Protein AF-0000000083880683 (afdb_homodimer)

pLDDT: mean 86.68, std 14.08, range [38.25, 98.25]

Solvent-accessible surface area (backbone atoms only — not comparable to full-atom values): 14994 Å² total; per-residue (Å²): 133,83,79,75,71,73,74,71,70,78,78,56,65,41,81,45,77,52,76,70,70,92,61,80,81,51,94,44,48,42,80,46,57,82,86,58,55,65,69,59,53,42,49,52,56,48,48,49,48,68,70,69,80,26,66,49,36,34,39,29,10,49,55,81,14,31,47,55,34,52,50,43,53,52,48,54,25,60,74,46,72,58,55,37,43,79,48,73,46,63,49,80,42,77,35,51,30,38,33,34,38,64,48,79,85,40,89,49,67,72,43,78,46,75,44,83,36,51,31,35,40,34,38,40,30,57,66,80,75,129,131,82,79,74,73,73,77,72,72,76,76,54,64,41,80,45,79,51,77,69,70,91,62,80,82,50,93,46,49,42,82,46,56,81,87,57,56,66,67,59,54,43,50,53,55,48,47,49,48,68,70,69,80,27,67,48,36,35,39,28,10,50,54,83,14,30,48,53,33,51,50,42,52,51,47,55,24,59,74,46,72,58,55,38,44,79,47,74,46,64,49,80,41,76,36,50,31,39,31,33,38,66,49,78,86,40,90,50,68,72,42,78,47,75,44,81,37,50,31,36,42,33,39,40,29,57,66,80,77,131

Nearest PDB structures (foldseek):
  6lt7-assembly1_D  TM=8.617E-01  e=1.532E-18  Homo sapiens
  6cwx-assembly1_A  TM=8.691E-01  e=8.365E-15  Homo sapiens
  6ahu-assembly1_G  TM=7.532E-01  e=1.353E-15  Homo sapiens
  6agb-assembly1_G  TM=8.004E-01  e=3.344E-08  Saccharomyces cerevisiae S288C
  3iab-assembly1_B  TM=7.297E-01  e=4.980E-07  Saccharomyces cerevisiae

Radius of gyration: 24.58 Å; Cα contacts (8 Å, |Δi|>4): 447; chains: 2; bounding box: 47×89×64 Å

Secondary structure (DSSP, 8-state):
------------EEEEEPPPS-----TTEEEE-SSS-HHHHHHHHHHHHHTSS-SEEEEEEETTHHHHHHHHHHHHHHHTTT-SEEEEEEEEEEEEEEEEESSTTSSPPPEEEEEEEEEEEEEEE-----/------------EEEEEPPPS-----TTEEEE-SSS-HHHHHHHHHHHHHTSS-SEEEEEEETTHHHHHHHHHHHHHHHTTT-SEEEEEEEEEEEEEEEEESSTTS-PPPEEEEEEEEEEEEEEE-----

Organism: Monopterus albus (NCBI:txid43700)

Foldseek 3Di:
DPPPPVPPDPFDWDKAWDDFPCDPDDPQEAEFDDVDDLVVSLVVNVCCCPVPPDQKHKYKYKAVCQVSSVVSLVVVCVVVVNQKDKDKDKDKGKTKMKIGGPDPPDPDDIDMDIDIIMMMIMMIGGPDDD/DPPPPVPPDPFDWDKAWDDFPCDPDDPQEAEFDDVDDLVVSLVVNVCCCPVPPDQKHKYKYKAVCQVSSVVSLVVVCVVVVNQKDKDKDKDKGKTKMKIGGPDPVDPDDIDMDIDIIMMMIMMIGGPDDD

InterPro domains:
  IPR014612 Ribonucleases P/MRP protein subunit Rpp20/Pop7 [PF12328] (25-123)
  IPR014612 Ribonucleases P/MRP protein subunit Rpp20/Pop7 [PIRSF036572] (6-126)
  IPR014612 Ribonucleases P/MRP protein subunit Rpp20/Pop7 [PTHR15314] (4-130)
  IPR036882 Alba-like domain superfamily [G3DSA:3.30.110.20] (11-126)
  IPR036882 Alba-like domain superfamily [SSF82704] (26-127)

Structure (mmCIF, N/CA/C/O backbone):
data_AF-0000000083880683-model_v1
#
loop_
_entity.id
_entity.type
_entity.pdbx_description
1 polymer 'Ribonuclease P protein subunit p20'
#
loop_
_atom_site.group_PDB
_atom_site.id
_atom_site.type_symbol
_atom_site.label_atom_id
_atom_site.label_alt_id
_atom_site.label_comp_id
_atom_site.label_asym_id
_atom_site.label_entity_id
_atom_site.label_seq_id
_atom_site.pdbx_PDB_ins_code
_atom_site.Cartn_x
_atom_site.Cartn_y
_atom_site.Cartn_z
_atom_site.occupancy
_atom_site.B_iso_or_equiv
_atom_site.auth_seq_id
_atom_site.auth_comp_id
_atom_site.auth_asym_id
_atom_site.auth_atom_id
_atom_site.pdbx_PDB_model_num
ATOM 1 N N . MET A 1 1 ? -6.617 45.781 39.281 1 39.53 1 MET A N 1
ATOM 2 C CA . MET A 1 1 ? -7.418 45.469 38.094 1 39.53 1 MET A CA 1
ATOM 3 C C . MET A 1 1 ? -7.078 44.062 37.594 1 39.53 1 MET A C 1
ATOM 5 O O . MET A 1 1 ? -5.926 43.781 37.25 1 39.53 1 MET A O 1
ATOM 9 N N . VAL A 1 2 ? -7.73 43 38.094 1 43.53 2 VAL A N 1
ATOM 10 C CA . VAL A 1 2 ? -7.543 41.594 37.719 1 43.53 2 VAL A CA 1
ATOM 11 C C . VAL A 1 2 ? -7.836 41.375 36.25 1 43.53 2 VAL A C 1
ATOM 13 O O . VAL A 1 2 ? -8.883 41.781 35.75 1 43.53 2 VAL A O 1
ATOM 16 N N . GLU A 1 3 ? -6.887 41.5 35.344 1 39.94 3 GLU A N 1
ATOM 17 C CA . GLU A 1 3 ? -7.043 41.094 33.969 1 39.94 3 GLU A CA 1
ATOM 18 C C . GLU A 1 3 ? -7.715 39.719 33.875 1 39.94 3 GLU A C 1
ATOM 20 O O . GLU A 1 3 ? -7.164 38.719 34.344 1 39.94 3 GLU A O 1
ATOM 25 N N . ASN A 1 4 ? -9.039 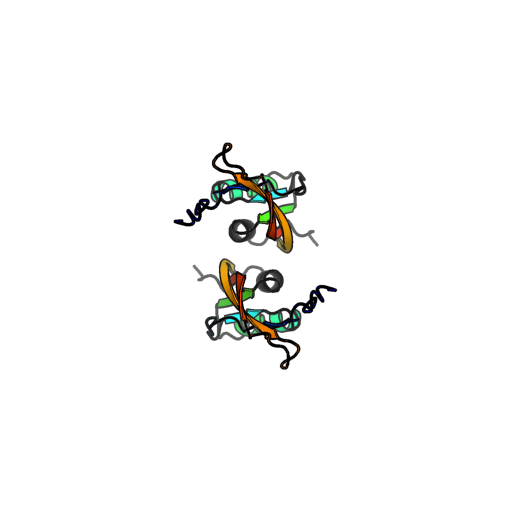39.625 34.062 1 42.47 4 ASN A N 1
ATOM 26 C CA . ASN A 1 4 ? -9.789 38.406 33.719 1 42.47 4 ASN A CA 1
ATOM 27 C C . ASN A 1 4 ? -9.375 37.875 32.344 1 42.47 4 ASN A C 1
ATOM 29 O O . ASN A 1 4 ? -9.797 38.375 31.312 1 42.47 4 ASN A O 1
ATOM 33 N N . THR A 1 5 ? -8.164 37.531 32.125 1 49.03 5 THR A N 1
ATOM 34 C CA . THR A 1 5 ? -7.859 36.719 30.938 1 49.03 5 THR A CA 1
ATOM 35 C C . THR A 1 5 ? -8.906 35.656 30.719 1 49.03 5 THR A C 1
ATOM 37 O O . THR A 1 5 ? -9.039 34.719 31.531 1 49.03 5 THR A O 1
ATOM 40 N N . VAL A 1 6 ? -10.125 35.938 30.328 1 47.53 6 VAL A N 1
ATOM 41 C CA . VAL A 1 6 ? -11.109 34.969 29.875 1 47.53 6 VAL A CA 1
ATOM 42 C C . VAL A 1 6 ? -10.414 33.844 29.109 1 47.53 6 VAL A C 1
ATOM 44 O O . VAL A 1 6 ? -9.836 34.062 28.047 1 47.53 6 VAL A O 1
ATOM 47 N N . GLU A 1 7 ? -9.742 32.969 29.719 1 51.94 7 GLU A N 1
ATOM 48 C CA . GLU A 1 7 ? -9.266 31.734 29.109 1 51.94 7 GLU A CA 1
ATOM 49 C C . GLU A 1 7 ? -10.336 31.094 28.234 1 51.94 7 GLU A C 1
ATOM 51 O O . GLU A 1 7 ? -11.375 30.656 28.734 1 51.94 7 GLU A O 1
ATOM 56 N N . MET A 1 8 ? -10.695 31.719 27.109 1 54.59 8 MET A N 1
ATOM 57 C CA . MET A 1 8 ? -11.672 31.109 26.203 1 54.59 8 MET A CA 1
ATOM 58 C C . MET A 1 8 ? -11.344 29.641 25.953 1 54.59 8 MET A C 1
ATOM 60 O O . MET A 1 8 ? -10.211 29.312 25.578 1 54.59 8 MET A O 1
ATOM 64 N N . ASP A 1 9 ? -11.953 28.75 26.5 1 63.47 9 ASP A N 1
ATOM 65 C CA . ASP A 1 9 ? -11.859 27.312 26.25 1 63.47 9 ASP A CA 1
ATOM 66 C C . ASP A 1 9 ? -11.805 27.016 24.766 1 63.47 9 ASP A C 1
ATOM 68 O O . ASP A 1 9 ? -12.609 27.531 23.984 1 63.47 9 ASP A O 1
ATOM 72 N N . PRO A 1 10 ? -10.664 26.531 24.297 1 70.5 10 PRO A N 1
ATOM 73 C CA . PRO A 1 10 ? -10.625 26.234 22.859 1 70.5 10 PRO A CA 1
ATOM 74 C C . PRO A 1 10 ? -11.883 25.5 22.375 1 70.5 10 PRO A C 1
ATOM 76 O O . PRO A 1 10 ? -12.523 24.781 23.141 1 70.5 10 PRO A O 1
ATOM 79 N N . VAL A 1 11 ? -12.531 26.016 21.344 1 77.19 11 VAL A N 1
ATOM 80 C CA . VAL A 1 11 ? -13.695 25.391 20.719 1 77.19 11 VAL A CA 1
ATOM 81 C C . VAL A 1 11 ? -13.383 23.938 20.359 1 77.19 11 VAL A C 1
ATOM 83 O O . VAL A 1 11 ? -12.367 23.656 19.719 1 77.19 11 VAL A O 1
ATOM 86 N N . GLU A 1 12 ? -14.102 23.062 20.984 1 85.25 12 GLU A N 1
ATOM 87 C CA . GLU A 1 12 ? -13.969 21.641 20.641 1 85.25 12 GLU A CA 1
ATOM 88 C C . GLU A 1 12 ? -14.695 21.328 19.344 1 85.25 12 GLU A C 1
ATOM 90 O O . GLU A 1 12 ? -15.773 21.859 19.078 1 85.25 12 GLU A O 1
ATOM 95 N N . TYR A 1 13 ? -14.07 20.719 18.453 1 88.06 13 TYR A N 1
ATOM 96 C CA . TYR A 1 13 ? -14.641 20.359 17.156 1 88.06 13 TYR A CA 1
ATOM 97 C C . TYR A 1 13 ? -14.852 18.859 17.062 1 88.06 13 TYR A C 1
ATOM 99 O O . TYR A 1 13 ? -14.102 18.078 17.656 1 88.06 13 TYR A O 1
ATOM 107 N N . THR A 1 14 ? -16.016 18.516 16.375 1 89.56 14 THR A N 1
ATOM 108 C CA . THR A 1 14 ? -16.219 17.125 15.953 1 89.56 14 THR A CA 1
ATOM 109 C C . THR A 1 14 ? -15.852 16.953 14.484 1 89.56 14 THR A C 1
ATOM 111 O O . THR A 1 14 ? -16.203 17.766 13.641 1 89.56 14 THR A O 1
ATOM 114 N N . LEU A 1 15 ? -15.125 15.883 14.227 1 90 15 LEU A N 1
ATOM 115 C CA . LEU A 1 15 ? -14.664 15.586 12.875 1 90 15 LEU A CA 1
ATOM 116 C C . LEU A 1 15 ? -15.641 14.648 12.172 1 90 15 LEU A C 1
ATOM 118 O O . LEU A 1 15 ? -16.047 13.625 12.734 1 90 15 LEU A O 1
ATOM 122 N N . ARG A 1 16 ? -16.219 15.133 11.039 1 89.25 16 ARG A N 1
ATOM 123 C CA . ARG A 1 16 ? -17.031 14.297 10.164 1 89.25 16 ARG A CA 1
ATOM 124 C C . ARG A 1 16 ? -16.328 14.023 8.844 1 89.25 16 ARG A C 1
ATOM 126 O O . ARG A 1 16 ? -16.109 14.945 8.047 1 89.25 16 ARG A O 1
ATOM 133 N N . LYS A 1 17 ? -16.062 12.734 8.578 1 87.12 17 LYS A N 1
ATOM 134 C CA . LYS A 1 17 ? -15.328 12.367 7.371 1 87.12 17 LYS A CA 1
ATOM 135 C C . LYS A 1 17 ? -16.25 12.266 6.168 1 87.12 17 LYS A C 1
ATOM 137 O O . LYS A 1 17 ? -17.281 11.586 6.23 1 87.12 17 LYS A O 1
ATOM 142 N N . ARG A 1 18 ? -15.82 12.891 5.066 1 85.81 18 ARG A N 1
ATOM 143 C CA . ARG A 1 18 ? -16.594 12.773 3.836 1 85.81 18 ARG A CA 1
ATOM 144 C C . ARG A 1 18 ? -16.188 11.539 3.045 1 85.81 18 ARG A C 1
ATOM 146 O O . ARG A 1 18 ? -15.062 11.047 3.184 1 85.81 18 ARG A O 1
ATOM 153 N N . LEU A 1 19 ? -17.156 11.047 2.316 1 79.88 19 LEU A N 1
ATOM 154 C CA . LEU A 1 19 ? -16.859 9.938 1.421 1 79.88 19 LEU A CA 1
ATOM 155 C C . LEU A 1 19 ? -15.883 10.375 0.33 1 79.88 19 LEU A C 1
ATOM 157 O O . LEU A 1 19 ? -15.938 11.516 -0.139 1 79.88 19 LEU A O 1
ATOM 161 N N . PRO A 1 20 ? -14.969 9.453 0.099 1 79.5 20 PRO A N 1
ATOM 162 C CA . PRO A 1 20 ? -14.078 9.797 -1.015 1 79.5 20 PRO A CA 1
ATOM 163 C C . PRO A 1 20 ? -14.836 10.047 -2.316 1 79.5 20 PRO A C 1
ATOM 165 O O . PRO A 1 20 ? -15.93 9.508 -2.514 1 79.5 20 PRO A O 1
ATOM 168 N N . TRP A 1 21 ? -14.297 11.125 -3.104 1 68.69 21 TRP A N 1
AT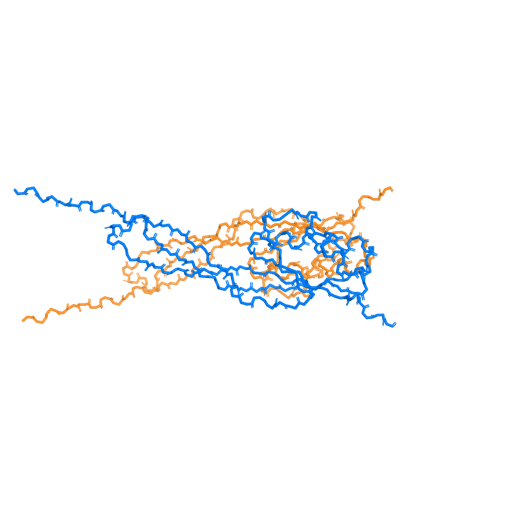OM 169 C CA . TRP A 1 21 ? -14.93 11.43 -4.379 1 68.69 21 TRP A CA 1
ATOM 170 C C . TRP A 1 21 ? -15.148 10.164 -5.199 1 68.69 21 TRP A C 1
ATOM 172 O O . TRP A 1 21 ? -14.547 9.125 -4.918 1 68.69 21 TRP A O 1
ATOM 182 N N . LYS A 1 22 ? -15.758 10.305 -6.598 1 61.81 22 LYS A N 1
ATOM 183 C CA . LYS A 1 22 ? -16.312 9.289 -7.48 1 61.81 22 LYS A CA 1
ATOM 184 C C . LYS A 1 22 ? -15.258 8.266 -7.879 1 61.81 22 LYS A C 1
ATOM 186 O O . LYS A 1 22 ? -14.359 8.57 -8.656 1 61.81 22 LYS A O 1
ATOM 191 N N . LEU A 1 23 ? -15.078 7.305 -6.914 1 66.12 23 LEU A N 1
ATOM 192 C CA . LEU A 1 23 ? -14.297 6.164 -7.379 1 66.12 23 LEU A CA 1
ATOM 193 C C . LEU A 1 23 ? -14.992 5.465 -8.539 1 66.12 23 LEU A C 1
ATOM 195 O O . LEU A 1 23 ? -16.219 5.457 -8.617 1 66.12 23 LEU A O 1
ATOM 199 N N . PRO A 1 24 ? -14.359 5.387 -9.664 1 63.62 24 PRO A N 1
ATOM 200 C CA . PRO A 1 24 ? -15.039 4.684 -10.758 1 63.62 24 PRO A CA 1
ATOM 201 C C . PRO A 1 24 ? -15.953 3.568 -10.258 1 63.62 24 PRO A C 1
ATOM 203 O O . PRO A 1 24 ? -15.633 2.893 -9.281 1 63.62 24 PRO A O 1
ATOM 206 N N . LYS A 1 25 ? -17.266 3.746 -10.641 1 76.75 25 LYS A N 1
ATOM 207 C CA . LYS A 1 25 ? -18.109 2.619 -10.25 1 76.75 25 LYS A CA 1
ATOM 208 C C . LYS A 1 25 ? -18.453 1.748 -11.453 1 76.75 25 LYS A C 1
ATOM 210 O O . LYS A 1 25 ? -19.516 1.916 -12.062 1 76.75 25 LYS A O 1
ATOM 215 N N . ARG A 1 26 ? -17.469 1.111 -11.953 1 84.69 26 ARG A N 1
ATOM 216 C CA . ARG A 1 26 ? -17.766 0.06 -12.922 1 84.69 26 ARG A CA 1
ATOM 217 C C . ARG A 1 26 ? -18.25 -1.21 -12.219 1 84.69 26 ARG A C 1
ATOM 219 O O . ARG A 1 26 ? -18.031 -1.377 -11.016 1 84.69 26 ARG A O 1
ATOM 226 N N . ARG A 1 27 ? -18.875 -1.999 -13.008 1 86.88 27 ARG A N 1
ATOM 227 C CA . ARG A 1 27 ? -19.438 -3.234 -12.477 1 86.88 27 ARG A CA 1
ATOM 228 C C . ARG A 1 27 ? -18.344 -4.148 -11.938 1 86.88 27 ARG A C 1
ATOM 230 O O . ARG A 1 27 ? -18.578 -4.961 -11.047 1 86.88 27 ARG A O 1
ATOM 237 N N . ASN A 1 28 ? -17.141 -4.004 -12.398 1 93.12 28 ASN A N 1
ATOM 238 C CA . ASN A 1 28 ? -16.062 -4.906 -12.008 1 93.12 28 ASN A CA 1
ATOM 239 C C . ASN A 1 28 ? -15.125 -4.254 -10.992 1 93.12 28 ASN A C 1
ATOM 241 O O . ASN A 1 28 ? -14.039 -4.77 -10.727 1 93.12 28 ASN A O 1
ATOM 245 N N . ASP A 1 29 ? -15.562 -3.121 -10.477 1 95.12 29 ASP A N 1
ATOM 246 C CA . ASP A 1 29 ? -14.805 -2.473 -9.414 1 95.12 29 ASP A CA 1
ATOM 247 C C . ASP A 1 29 ? -15.297 -2.906 -8.039 1 95.12 29 ASP A C 1
ATOM 249 O O . ASP A 1 29 ? -16.5 -2.904 -7.781 1 95.12 29 ASP A O 1
ATOM 253 N N . VAL A 1 30 ? -14.359 -3.244 -7.203 1 95.06 30 VAL A N 1
ATOM 254 C CA . VAL A 1 30 ? -14.688 -3.615 -5.832 1 95.06 30 VAL A CA 1
ATOM 255 C C . VAL A 1 30 ? -13.945 -2.705 -4.859 1 95.06 30 VAL A C 1
ATOM 257 O O . VAL A 1 30 ? -12.711 -2.686 -4.836 1 95.06 30 VAL A O 1
ATOM 260 N N . TYR A 1 31 ? -14.672 -1.971 -4.066 1 94.62 31 TYR A N 1
ATOM 261 C CA . TYR A 1 31 ? -14.062 -1.105 -3.062 1 94.62 31 TYR A CA 1
ATOM 262 C C . TYR A 1 31 ? -14.102 -1.759 -1.686 1 94.62 31 TYR A C 1
ATOM 264 O O . TYR A 1 31 ? -15.18 -2.021 -1.146 1 94.62 31 TYR A O 1
ATOM 272 N N . VAL A 1 32 ? -12.906 -1.92 -1.171 1 95.19 32 VAL A N 1
ATOM 273 C CA . VAL A 1 32 ? -12.727 -2.643 0.084 1 95.19 32 VAL A CA 1
ATOM 274 C C . VAL A 1 32 ? -12.703 -1.658 1.251 1 95.19 32 VAL A C 1
ATOM 276 O O . VAL A 1 32 ? -12.148 -0.564 1.1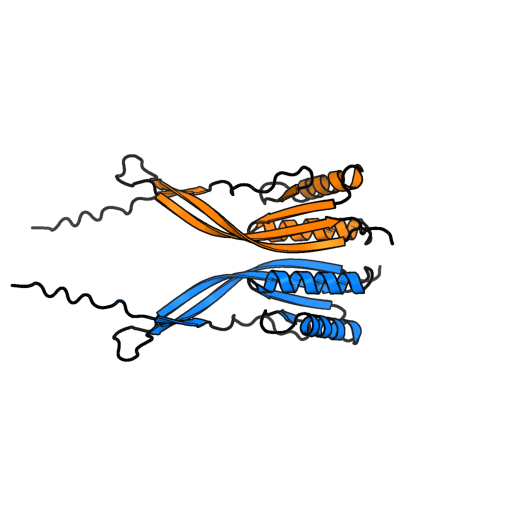37 1 95.19 32 VAL A O 1
ATOM 279 N N . ASN A 1 33 ? -13.352 -1.995 2.348 1 92.69 33 ASN A N 1
ATOM 280 C CA . ASN A 1 33 ? -13.32 -1.232 3.59 1 92.69 33 ASN A CA 1
ATOM 281 C C . ASN A 1 33 ? -13.102 -2.139 4.797 1 92.69 33 ASN A C 1
ATOM 283 O O . ASN A 1 33 ? -13.086 -3.363 4.664 1 92.69 33 ASN A O 1
ATOM 287 N N . MET A 1 34 ? -12.922 -1.54 5.941 1 94.06 34 MET A N 1
ATOM 288 C CA . MET A 1 34 ? -12.578 -2.322 7.125 1 94.06 34 MET A CA 1
ATOM 289 C C . MET A 1 34 ? -13.82 -2.656 7.938 1 94.06 34 MET A C 1
ATOM 291 O O . MET A 1 34 ? -13.742 -3.359 8.945 1 94.06 34 MET A O 1
ATOM 295 N N . LYS A 1 35 ? -14.891 -2.135 7.527 1 91.75 35 LYS A N 1
ATOM 296 C CA . LYS A 1 35 ? -16.125 -2.346 8.281 1 91.75 35 LYS A CA 1
ATOM 297 C C . LYS A 1 35 ? -16.75 -3.695 7.938 1 91.75 35 LYS A C 1
ATOM 299 O O . LYS A 1 35 ? -17.375 -4.328 8.789 1 91.75 35 LYS A O 1
ATOM 304 N N . THR A 1 36 ? -16.609 -4.148 6.652 1 92.25 36 THR A N 1
ATOM 305 C CA . THR A 1 36 ? -17.172 -5.406 6.18 1 92.25 36 THR A CA 1
ATOM 306 C C . THR A 1 36 ? -16.203 -6.562 6.438 1 92.25 36 THR A C 1
ATOM 308 O O . THR A 1 36 ? -14.992 -6.387 6.395 1 92.25 36 THR A O 1
ATOM 311 N N . ASP A 1 37 ? -16.688 -7.723 6.645 1 95.69 37 ASP A N 1
ATOM 312 C CA . ASP A 1 37 ? -15.891 -8.922 6.902 1 95.69 37 ASP A CA 1
ATOM 313 C C . ASP A 1 37 ? -15.023 -9.281 5.699 1 95.69 37 ASP A C 1
ATOM 315 O O . ASP A 1 37 ? -15.477 -9.203 4.555 1 95.69 37 ASP A O 1
ATOM 319 N N . PHE A 1 38 ? -13.898 -9.734 6.02 1 96.88 38 PHE A N 1
ATOM 320 C CA . PHE A 1 38 ? -12.93 -10.094 4.988 1 96.88 38 PHE A CA 1
ATOM 321 C C . PHE A 1 38 ? -13.477 -11.211 4.102 1 96.88 38 PHE A C 1
ATOM 323 O O . PHE A 1 38 ? -13.406 -11.125 2.875 1 96.88 38 PHE A O 1
ATOM 330 N N . ARG A 1 39 ? -13.992 -12.219 4.742 1 97.12 39 ARG A N 1
ATOM 331 C CA . ARG A 1 39 ? -14.477 -13.383 4.008 1 97.12 39 ARG A CA 1
ATOM 332 C C . ARG A 1 39 ? -15.633 -13 3.08 1 97.12 39 ARG A C 1
ATOM 334 O O . ARG A 1 39 ? -15.742 -13.531 1.972 1 97.12 39 ARG A O 1
ATOM 341 N N . ALA A 1 40 ? -16.453 -12.133 3.582 1 97.38 40 ALA A N 1
ATOM 342 C CA . ALA A 1 40 ? -17.578 -11.68 2.766 1 97.38 40 ALA A CA 1
ATOM 343 C C . ALA A 1 40 ? -17.094 -10.914 1.542 1 97.38 40 ALA A C 1
ATOM 345 O O . ALA A 1 40 ? -17.609 -11.102 0.437 1 97.38 40 ALA A O 1
ATOM 346 N N . GLN A 1 41 ? -16.188 -10.07 1.746 1 97.25 41 GLN A N 1
ATOM 347 C CA . GLN A 1 41 ? -15.633 -9.305 0.633 1 97.25 41 GLN A CA 1
ATOM 348 C C . GLN A 1 41 ? -14.906 -10.211 -0.355 1 97.25 41 GLN A C 1
ATOM 350 O O . GLN A 1 41 ? -15.008 -10.023 -1.569 1 97.25 41 GLN A O 1
ATOM 355 N N . LEU A 1 42 ? -14.148 -11.172 0.164 1 97.75 42 LEU A N 1
ATOM 356 C CA . LEU A 1 42 ? -13.469 -12.148 -0.684 1 97.75 42 LEU A CA 1
ATOM 357 C C . LEU A 1 42 ? -14.469 -12.922 -1.532 1 97.75 42 LEU A C 1
ATOM 359 O O . LEU A 1 42 ? -14.273 -13.086 -2.738 1 97.75 42 LEU A O 1
ATOM 363 N N . ALA A 1 43 ? -15.5 -13.375 -0.916 1 96.88 43 ALA A N 1
ATOM 364 C CA . ALA A 1 43 ? -16.531 -14.133 -1.609 1 96.88 43 ALA A CA 1
ATOM 365 C C . ALA A 1 43 ? -17.172 -13.312 -2.729 1 96.88 43 ALA A C 1
ATOM 367 O O . ALA A 1 43 ? -17.469 -13.836 -3.801 1 96.88 43 ALA A O 1
ATOM 368 N N . ARG A 1 44 ? -17.391 -12.102 -2.439 1 95.19 44 ARG A N 1
ATOM 369 C CA . ARG A 1 44 ? -17.953 -11.211 -3.451 1 95.19 44 ARG A CA 1
ATOM 370 C C . ARG A 1 44 ? -17.047 -11.133 -4.672 1 95.19 44 ARG A C 1
ATOM 372 O O . ARG A 1 44 ? -17.516 -11.211 -5.809 1 95.19 44 ARG A O 1
ATOM 379 N N . CYS A 1 45 ? -15.781 -10.977 -4.465 1 96.81 45 CYS A N 1
ATOM 380 C CA . CYS A 1 45 ? -14.82 -10.922 -5.562 1 96.81 45 CYS A CA 1
ATOM 381 C C . CYS A 1 45 ? -14.805 -12.234 -6.336 1 96.81 45 CYS A C 1
ATOM 383 O O . CYS A 1 45 ? -14.75 -12.227 -7.57 1 96.81 45 CYS A O 1
ATOM 385 N N . GLN A 1 46 ? -14.898 -13.312 -5.641 1 96.19 46 GLN A N 1
ATOM 386 C CA . GLN A 1 46 ? -14.914 -14.633 -6.273 1 96.19 46 GLN A CA 1
ATOM 387 C C . GLN A 1 46 ? -16.141 -14.789 -7.172 1 96.19 46 GLN A C 1
ATOM 389 O O . GLN A 1 46 ? -16.016 -15.281 -8.297 1 96.19 46 GLN A O 1
ATOM 394 N N . LYS A 1 47 ? -17.188 -14.352 -6.668 1 95.31 47 LYS A N 1
ATOM 395 C CA . LYS A 1 47 ? -18.422 -14.469 -7.422 1 95.31 47 LYS A CA 1
ATOM 396 C C . LYS A 1 47 ? -18.359 -13.672 -8.719 1 95.31 47 LYS A C 1
ATOM 398 O O . LYS A 1 47 ? -18.828 -14.125 -9.758 1 95.31 47 LYS A O 1
ATOM 403 N N . LEU A 1 48 ? -17.781 -12.57 -8.68 1 94.88 48 LEU A N 1
ATOM 404 C CA . LEU A 1 48 ? -17.672 -11.711 -9.852 1 94.88 48 LEU A CA 1
ATOM 405 C C . LEU A 1 48 ? -16.797 -12.359 -10.914 1 94.88 48 LEU A C 1
ATOM 407 O O . LEU A 1 48 ? -17.047 -12.219 -12.109 1 94.88 48 LEU A O 1
ATOM 411 N N . LEU A 1 49 ? -15.82 -13.117 -10.484 1 94.44 49 LEU A N 1
ATOM 412 C CA . LEU A 1 49 ? -14.867 -13.727 -11.406 1 94.44 49 LEU A CA 1
ATOM 413 C C . LEU A 1 49 ? -15.391 -15.07 -11.906 1 94.44 49 LEU A C 1
ATOM 415 O O . LEU A 1 49 ? -15.141 -15.438 -13.062 1 94.44 49 LEU A O 1
ATOM 419 N N . GLU A 1 50 ? -16.016 -15.781 -11.133 1 89.31 50 GLU A N 1
ATOM 420 C CA . GLU A 1 50 ? -16.453 -17.141 -11.453 1 89.31 50 GLU A CA 1
ATOM 421 C C . GLU A 1 50 ? -17.781 -17.109 -12.211 1 89.31 50 GLU A C 1
ATOM 423 O O . GLU A 1 50 ? -18.094 -18.062 -12.938 1 89.31 50 GLU A O 1
ATOM 428 N N . GLY A 1 51 ? -18.594 -16.172 -11.992 1 82.31 51 GLY A N 1
ATOM 429 C CA . GLY A 1 51 ? -19.922 -16.125 -12.594 1 82.31 51 GLY A CA 1
ATOM 430 C C . GLY A 1 51 ? -19.875 -15.93 -14.102 1 82.31 51 GLY A C 1
ATOM 431 O O . GLY A 1 51 ? -20.922 -15.961 -14.758 1 82.31 51 GLY A O 1
ATOM 432 N N . GLY A 1 52 ? -18.719 -15.859 -14.625 1 75.5 52 GLY A N 1
ATOM 433 C CA . GLY A 1 52 ? -18.578 -15.805 -16.078 1 75.5 52 GLY A CA 1
ATOM 434 C C . GLY A 1 52 ? -18.75 -14.414 -16.641 1 75.5 52 GLY A C 1
ATOM 435 O O . GLY A 1 52 ? -18.5 -14.18 -17.828 1 75.5 52 GLY A O 1
ATOM 436 N N . GLY A 1 53 ? -19.141 -13.547 -15.883 1 79.62 53 GLY A N 1
ATOM 437 C CA . GLY A 1 53 ? -19.438 -12.219 -16.406 1 79.62 53 GLY A CA 1
ATOM 438 C C . GLY A 1 53 ? -18.203 -11.328 -16.484 1 79.62 53 GLY A C 1
ATOM 439 O O . GLY A 1 53 ? -18.188 -10.375 -17.266 1 79.62 53 GLY A O 1
ATOM 440 N N . HIS A 1 54 ? -17.172 -11.617 -15.773 1 90.56 54 HIS A N 1
ATOM 441 C CA . HIS A 1 54 ? -15.992 -10.75 -15.75 1 90.56 54 HIS A CA 1
ATOM 442 C C . HIS A 1 54 ? -14.703 -11.562 -15.797 1 90.56 54 HIS A C 1
ATOM 444 O O . HIS A 1 54 ? -14.516 -12.484 -14.992 1 90.56 54 HIS A O 1
ATOM 450 N N . ARG A 1 55 ? -13.906 -11.258 -16.688 1 93.19 55 ARG A N 1
ATOM 451 C CA . ARG A 1 55 ? -12.586 -11.875 -16.75 1 93.19 55 ARG A CA 1
ATOM 452 C C . ARG A 1 55 ? -11.578 -11.102 -15.914 1 93.19 55 ARG A C 1
ATOM 454 O O . ARG A 1 55 ? -10.43 -11.523 -15.773 1 93.19 55 ARG A O 1
ATOM 461 N N . GLU A 1 56 ? -12.047 -9.938 -15.469 1 95.94 56 GLU A N 1
ATOM 462 C CA . GLU A 1 56 ? -11.18 -9.086 -14.664 1 95.94 56 GLU A CA 1
ATOM 463 C C . GLU A 1 56 ? -11.984 -8.273 -13.656 1 95.94 56 GLU A C 1
ATOM 465 O O . GLU A 1 56 ? -13.117 -7.871 -13.938 1 95.94 56 GLU A O 1
ATOM 470 N N . ILE A 1 57 ? -11.398 -8.133 -12.531 1 96.81 57 ILE A N 1
ATOM 471 C CA . ILE A 1 57 ? -11.945 -7.188 -11.562 1 96.81 57 ILE A CA 1
ATOM 472 C C . ILE A 1 57 ? -10.828 -6.277 -11.047 1 96.81 57 ILE A C 1
ATOM 474 O O . ILE A 1 57 ? -9.648 -6.586 -11.203 1 96.81 57 ILE A O 1
ATOM 478 N N . CYS A 1 58 ? -11.234 -5.16 -10.523 1 97.31 58 CYS A N 1
ATOM 479 C CA . CYS A 1 58 ? -10.297 -4.246 -9.883 1 97.31 58 CYS A CA 1
ATOM 480 C C . CYS A 1 58 ? -10.656 -4.039 -8.414 1 97.31 58 CYS A C 1
ATOM 482 O O . CYS A 1 58 ? -11.75 -3.561 -8.102 1 97.31 58 CYS A O 1
ATOM 484 N N . VAL A 1 59 ? -9.75 -4.383 -7.574 1 97.06 59 VAL A N 1
ATOM 485 C CA . VAL A 1 59 ? -9.945 -4.254 -6.133 1 97.06 59 VAL A CA 1
ATOM 486 C C . VAL A 1 59 ? -9.273 -2.975 -5.633 1 97.06 59 VAL A C 1
ATOM 488 O O . VAL A 1 59 ? -8.07 -2.789 -5.809 1 97.06 59 VAL A O 1
ATOM 491 N N . HIS A 1 60 ? -10.047 -2.139 -5.016 1 96.62 60 HIS A N 1
ATOM 492 C CA . HIS A 1 60 ? -9.555 -0.857 -4.523 1 96.62 60 HIS A CA 1
ATOM 493 C C . HIS A 1 60 ? -9.547 -0.819 -2.998 1 96.62 60 HIS A C 1
ATOM 495 O O . HIS A 1 60 ? -10.508 -1.242 -2.357 1 96.62 60 HIS A O 1
ATOM 501 N N . GLY A 1 61 ? -8.445 -0.311 -2.436 1 95.94 61 GLY A N 1
ATOM 502 C CA . GLY A 1 61 ? -8.336 -0.082 -1.005 1 95.94 61 GLY A CA 1
ATOM 503 C C . GLY A 1 61 ? -7.727 1.267 -0.663 1 95.94 61 GLY A C 1
ATOM 504 O O . GLY A 1 61 ? -6.75 1.689 -1.283 1 95.94 61 GLY A O 1
ATOM 505 N N . LEU A 1 62 ? -8.266 1.895 0.385 1 93.69 62 LEU A N 1
ATOM 506 C CA . LEU A 1 62 ? -7.746 3.172 0.861 1 93.69 62 LEU A CA 1
ATOM 507 C C . LEU A 1 62 ? -7.195 3.041 2.277 1 93.69 62 LEU A C 1
ATOM 509 O O . LEU A 1 62 ? -7.809 2.398 3.131 1 93.69 62 LEU A O 1
ATOM 513 N N . GLY A 1 63 ? -6.023 3.676 2.467 1 91.69 63 GLY A N 1
ATOM 514 C CA . GLY A 1 63 ? -5.453 3.682 3.805 1 91.69 63 GLY A CA 1
ATOM 515 C C . GLY A 1 63 ? -5.352 2.295 4.414 1 91.69 63 GLY A C 1
ATOM 516 O O . GLY A 1 63 ? -4.738 1.398 3.83 1 91.69 63 GLY A O 1
ATOM 517 N N . LEU A 1 64 ? -6.086 2.154 5.52 1 92.81 64 LEU A N 1
ATOM 518 C CA . LEU A 1 64 ? -6.055 0.903 6.266 1 92.81 64 LEU A CA 1
ATOM 519 C C . LEU A 1 64 ? -6.57 -0.253 5.418 1 92.81 64 LEU A C 1
ATOM 521 O O . LEU A 1 64 ? -6.211 -1.409 5.648 1 92.81 64 LEU A O 1
ATOM 525 N N . ALA A 1 65 ? -7.348 0.025 4.508 1 96.12 65 ALA A N 1
ATOM 526 C CA . ALA A 1 65 ? -7.961 -1.023 3.695 1 96.12 65 ALA A CA 1
ATOM 527 C C . ALA A 1 65 ? -6.988 -1.536 2.637 1 96.12 65 ALA A C 1
ATOM 529 O O . ALA A 1 65 ? -7.262 -2.529 1.961 1 96.12 65 ALA A O 1
ATOM 530 N N . ILE A 1 66 ? -5.883 -0.861 2.463 1 96.62 66 ILE A N 1
ATOM 531 C CA . ILE A 1 66 ? -4.867 -1.298 1.514 1 96.62 66 ILE A CA 1
ATOM 532 C C . ILE A 1 66 ? -4.434 -2.727 1.842 1 96.62 66 ILE A C 1
ATOM 534 O O . ILE A 1 66 ? -4.363 -3.58 0.955 1 96.62 66 ILE A O 1
ATOM 538 N N . ASN A 1 67 ? -4.156 -2.967 3.062 1 96.94 67 ASN A N 1
ATOM 539 C CA . ASN A 1 67 ? -3.736 -4.305 3.469 1 96.94 67 ASN A CA 1
ATOM 540 C C . ASN A 1 67 ? -4.797 -5.348 3.139 1 96.94 67 ASN A C 1
ATOM 542 O O . ASN A 1 67 ? -4.48 -6.43 2.639 1 96.94 67 ASN A O 1
ATOM 546 N N . ARG A 1 68 ? -5.98 -4.965 3.432 1 97.06 68 ARG A N 1
ATOM 547 C CA . ARG A 1 68 ? -7.082 -5.883 3.146 1 97.06 68 ARG A CA 1
ATOM 548 C C . ARG A 1 68 ? -7.211 -6.129 1.646 1 97.06 68 ARG A C 1
ATOM 550 O O . ARG A 1 68 ? -7.414 -7.266 1.215 1 97.06 68 ARG A O 1
ATOM 557 N N . ALA A 1 69 ? -7.129 -5.125 0.854 1 97.88 69 ALA A N 1
ATOM 558 C CA . ALA A 1 69 ? -7.199 -5.242 -0.6 1 97.88 69 ALA A CA 1
ATOM 559 C C . ALA A 1 69 ? -6.117 -6.18 -1.127 1 97.88 69 ALA A C 1
ATOM 561 O O . ALA A 1 69 ? -6.387 -7.039 -1.971 1 97.88 69 ALA A O 1
ATOM 562 N N . ILE A 1 70 ? -4.953 -6.035 -0.618 1 97.88 70 ILE A N 1
ATOM 563 C CA . ILE A 1 70 ? -3.822 -6.855 -1.032 1 97.88 70 ILE A CA 1
ATOM 564 C C . ILE A 1 70 ? -4.098 -8.32 -0.704 1 97.88 70 ILE A C 1
ATOM 566 O O . ILE A 1 70 ? -3.92 -9.195 -1.551 1 97.88 70 ILE A O 1
ATOM 570 N N . ASN A 1 71 ? -4.566 -8.578 0.418 1 97.31 71 ASN A N 1
ATOM 571 C CA . ASN A 1 71 ? -4.773 -9.961 0.852 1 97.31 71 ASN A CA 1
ATOM 572 C C . ASN A 1 71 ? -5.934 -10.617 0.108 1 97.31 71 ASN A C 1
ATOM 574 O O . ASN A 1 71 ? -5.902 -11.812 -0.166 1 97.31 71 ASN A O 1
ATOM 578 N N . ILE A 1 72 ? -6.93 -9.852 -0.164 1 98.25 72 ILE A N 1
ATOM 579 C CA . ILE A 1 72 ? -8.016 -10.367 -0.995 1 98.25 72 ILE A CA 1
ATOM 580 C C . ILE A 1 72 ? -7.465 -10.773 -2.359 1 98.25 72 ILE A C 1
ATOM 582 O O . ILE A 1 72 ? -7.727 -11.883 -2.834 1 98.25 72 ILE A O 1
ATOM 586 N N . ALA A 1 73 ? -6.715 -9.898 -2.969 1 98 73 ALA A N 1
ATOM 587 C CA . ALA A 1 73 ? -6.148 -10.172 -4.285 1 98 73 ALA A CA 1
ATOM 588 C C . ALA A 1 73 ? -5.238 -11.398 -4.25 1 98 73 ALA A C 1
ATOM 590 O O . ALA A 1 73 ? -5.309 -12.258 -5.133 1 98 73 ALA A O 1
ATOM 591 N N . LEU A 1 74 ? -4.426 -11.438 -3.221 1 96.44 74 LEU A N 1
ATOM 592 C CA . LEU A 1 74 ? -3.498 -12.562 -3.092 1 96.44 74 LEU A CA 1
ATOM 593 C C . LEU A 1 74 ? -4.25 -13.875 -2.9 1 96.44 74 LEU A C 1
ATOM 595 O O . LEU A 1 74 ? -3.871 -14.898 -3.467 1 96.44 74 LEU A O 1
ATOM 599 N N . GLN A 1 75 ? -5.293 -13.852 -2.139 1 96.31 75 GLN A N 1
ATOM 600 C CA . GLN A 1 75 ? -6.074 -15.062 -1.902 1 96.31 75 GLN A CA 1
ATOM 601 C C . GLN A 1 75 ? -6.809 -15.5 -3.168 1 96.31 75 GLN A C 1
ATOM 603 O O . GLN A 1 75 ? -6.91 -16.688 -3.451 1 96.31 75 GLN A O 1
ATOM 608 N N . LEU A 1 76 ? -7.344 -14.547 -3.873 1 96.5 76 LEU A N 1
ATOM 609 C CA . LEU A 1 76 ? -7.977 -14.867 -5.148 1 96.5 76 LEU A CA 1
ATOM 610 C C . LEU A 1 76 ? -6.992 -15.57 -6.082 1 96.5 76 LEU A C 1
ATOM 612 O O . LEU A 1 76 ? -7.336 -16.578 -6.707 1 96.5 76 LEU A O 1
ATOM 616 N N . GLN A 1 77 ? -5.848 -15.062 -6.18 1 94.94 77 GLN A N 1
ATOM 617 C CA . GLN A 1 77 ? -4.809 -15.641 -7.023 1 94.94 77 GLN A CA 1
ATOM 618 C C . GLN A 1 77 ? -4.445 -17.047 -6.559 1 94.94 77 GLN A C 1
ATOM 620 O O . GLN A 1 77 ? -4.352 -17.969 -7.367 1 94.94 77 GLN A O 1
ATOM 625 N N . ALA A 1 78 ? -4.215 -17.188 -5.285 1 91.5 78 ALA A N 1
ATOM 626 C CA . ALA A 1 78 ? -3.83 -18.484 -4.727 1 91.5 78 ALA A CA 1
ATOM 627 C C . ALA A 1 78 ? -4.906 -19.531 -4.984 1 91.5 78 ALA A C 1
ATOM 629 O O . ALA A 1 78 ? -4.598 -20.672 -5.336 1 91.5 78 ALA A O 1
ATOM 630 N N . SER A 1 79 ? -6.109 -19.125 -4.836 1 92.69 79 SER A N 1
ATOM 631 C CA . SER A 1 79 ? -7.227 -20.047 -4.984 1 92.69 79 SER A CA 1
ATOM 632 C C . SER A 1 79 ? -7.398 -20.484 -6.438 1 92.69 79 SER A C 1
ATOM 634 O O . SER A 1 79 ? -8.016 -21.516 -6.715 1 92.69 79 SER A O 1
ATOM 636 N N . SER A 1 80 ? -6.875 -19.734 -7.32 1 91.44 80 SER A N 1
ATOM 637 C CA . SER A 1 80 ? -7.008 -20.031 -8.742 1 91.44 80 SER A CA 1
ATOM 638 C C . SER A 1 80 ? -5.875 -20.922 -9.227 1 91.44 80 SER A C 1
ATOM 640 O O . SER A 1 80 ? -5.824 -21.297 -10.406 1 91.44 80 SER A O 1
ATOM 642 N N . GLN A 1 81 ? -4.992 -21.234 -8.297 1 86.12 81 GLN A N 1
ATOM 643 C CA . GLN A 1 81 ? -3.82 -22.047 -8.609 1 86.12 81 GLN A CA 1
ATOM 644 C C . GLN A 1 81 ? -3.018 -21.438 -9.758 1 86.12 81 GLN A C 1
ATOM 646 O O . GLN A 1 81 ? -2.607 -22.141 -10.68 1 86.12 81 GLN A O 1
ATOM 651 N N . GLY A 1 82 ? -2.955 -20.156 -9.766 1 81.88 82 GLY A N 1
ATOM 652 C CA . GLY A 1 82 ? -2.082 -19.469 -10.703 1 81.88 82 GLY A CA 1
ATOM 653 C C . GLY A 1 82 ? -2.799 -19.031 -11.969 1 81.88 82 GLY A C 1
ATOM 654 O O . GLY A 1 82 ? -2.195 -18.406 -12.844 1 81.88 82 GLY A O 1
ATOM 655 N N . ALA A 1 83 ? -4.055 -19.328 -12.133 1 89.69 83 ALA A N 1
ATOM 656 C CA . ALA A 1 83 ? -4.797 -18.938 -13.328 1 89.69 83 ALA A CA 1
ATOM 657 C C . ALA A 1 83 ? -4.969 -17.422 -13.383 1 89.69 83 ALA A C 1
ATOM 659 O O . ALA A 1 83 ? -4.93 -16.812 -14.461 1 89.69 83 ALA A O 1
ATOM 660 N N . LEU A 1 84 ? -5.105 -16.891 -12.266 1 94.19 84 LEU A N 1
ATOM 661 C CA . LEU A 1 84 ? -5.297 -15.438 -12.188 1 94.19 84 LEU A CA 1
ATOM 662 C C . LEU A 1 84 ? -3.959 -14.727 -12.039 1 94.19 84 LEU A C 1
ATOM 664 O O . LEU A 1 84 ? -3.074 -15.188 -11.32 1 94.19 84 LEU A O 1
ATOM 668 N N . GLN A 1 85 ? -3.869 -13.57 -12.625 1 94.75 85 GLN A N 1
ATOM 669 C CA . GLN A 1 85 ? -2.721 -12.688 -12.484 1 94.75 85 GLN A CA 1
ATOM 670 C C . GLN A 1 85 ? -3.115 -11.383 -11.797 1 94.75 85 GLN A C 1
ATOM 672 O O . GLN A 1 85 ? -4.293 -11.023 -11.766 1 94.75 85 GLN A O 1
ATOM 677 N N . LEU A 1 86 ? -2.045 -10.766 -11.234 1 96.88 86 LEU A N 1
ATOM 678 C CA . LEU A 1 86 ? -2.268 -9.516 -10.516 1 96.88 86 LEU A CA 1
ATOM 679 C C . LEU A 1 86 ? -1.451 -8.383 -11.125 1 96.88 86 LEU A C 1
ATOM 681 O O . LEU A 1 86 ? -0.322 -8.602 -11.57 1 96.88 86 LEU A O 1
ATOM 685 N N . ALA A 1 87 ? -2.004 -7.258 -11.242 1 96.81 87 ALA A N 1
ATOM 686 C CA . ALA A 1 87 ? -1.339 -5.992 -11.539 1 96.81 87 ALA A CA 1
ATOM 687 C C . ALA A 1 87 ? -1.76 -4.906 -10.547 1 96.81 87 ALA A C 1
ATOM 689 O O . ALA A 1 87 ? -2.951 -4.633 -10.391 1 96.81 87 ALA A O 1
ATOM 690 N N . ALA A 1 88 ? -0.734 -4.258 -9.945 1 97.25 88 ALA A N 1
ATOM 691 C CA . ALA A 1 88 ? -1.085 -3.334 -8.867 1 97.25 88 ALA A CA 1
ATOM 692 C C . ALA A 1 88 ? -0.492 -1.951 -9.117 1 97.25 88 ALA A C 1
ATOM 694 O O . ALA A 1 88 ? 0.625 -1.829 -9.633 1 97.25 88 ALA A O 1
ATOM 695 N N . ASN A 1 89 ? -1.254 -0.93 -8.734 1 96.75 89 ASN A N 1
ATOM 696 C CA . ASN A 1 89 ? -0.815 0.462 -8.742 1 96.75 89 ASN A CA 1
ATOM 697 C C . ASN A 1 89 ? -1.304 1.213 -7.512 1 96.75 89 ASN A C 1
ATOM 699 O O . ASN A 1 89 ? -2.373 0.912 -6.977 1 96.75 89 ASN A O 1
ATOM 703 N N . THR A 1 90 ? -0.444 2.148 -7.113 1 95.94 90 THR A N 1
ATOM 704 C CA . THR A 1 90 ? -0.852 2.965 -5.977 1 95.94 90 THR A CA 1
ATOM 705 C C . THR A 1 90 ? -1.059 4.418 -6.398 1 95.94 90 THR A C 1
ATOM 707 O O . THR A 1 90 ? -0.5 4.863 -7.406 1 95.94 90 THR A O 1
ATOM 710 N N . SER A 1 91 ? -1.935 5.047 -5.762 1 93.75 91 SER A N 1
ATOM 711 C CA . SER A 1 91 ? -2.178 6.469 -5.996 1 93.75 91 SER A CA 1
ATOM 712 C C . SER A 1 91 ? -2.422 7.211 -4.684 1 93.75 91 SER A C 1
ATOM 714 O O . SER A 1 91 ? -2.453 6.598 -3.615 1 93.75 91 SER A O 1
ATOM 716 N N . THR A 1 92 ? -2.402 8.531 -4.809 1 91.62 92 THR A N 1
ATOM 717 C CA . THR A 1 92 ? -2.768 9.383 -3.68 1 91.62 92 THR A CA 1
ATOM 718 C C . THR A 1 92 ? -4.137 10.016 -3.9 1 91.62 92 THR A C 1
ATOM 720 O O . THR A 1 92 ? -4.426 10.523 -4.984 1 91.62 92 THR A O 1
ATOM 723 N N . VAL A 1 93 ? -4.945 9.906 -2.871 1 90.94 93 VAL A N 1
ATOM 724 C CA . VAL A 1 93 ? -6.289 10.477 -2.938 1 90.94 93 VAL A CA 1
ATOM 725 C C . VAL A 1 93 ? -6.434 11.578 -1.893 1 90.94 93 VAL A C 1
ATOM 727 O O . VAL A 1 93 ? -6.062 11.398 -0.73 1 90.94 93 VAL A O 1
ATOM 730 N N . GLU A 1 94 ? -7.016 12.656 -2.363 1 90.5 94 GLU A N 1
ATOM 731 C CA . GLU A 1 94 ? -7.305 13.742 -1.425 1 90.5 94 GLU A CA 1
ATOM 732 C C . GLU A 1 94 ? -8.703 13.594 -0.834 1 90.5 94 GLU A C 1
ATOM 734 O O . GLU A 1 94 ? -9.688 13.508 -1.571 1 90.5 94 GLU A O 1
ATOM 739 N N . LEU A 1 95 ? -8.766 13.531 0.443 1 91.5 95 LEU A N 1
ATOM 740 C CA . LEU A 1 95 ? -10.047 13.406 1.14 1 91.5 95 LEU A CA 1
ATOM 741 C C . LEU A 1 95 ? -10.344 14.664 1.947 1 91.5 95 LEU A C 1
ATOM 743 O O . LEU A 1 95 ? -9.422 15.359 2.389 1 91.5 95 LEU A O 1
ATOM 747 N N . VAL A 1 96 ? -11.578 14.961 2.078 1 91.81 96 VAL A N 1
ATOM 748 C CA . VAL A 1 96 ? -11.992 16.156 2.803 1 91.81 96 VAL A CA 1
ATOM 749 C C . VAL A 1 96 ? -12.742 15.758 4.07 1 91.81 96 VAL A C 1
ATOM 751 O O . VAL A 1 96 ? -13.594 14.859 4.039 1 91.81 96 VAL A O 1
ATOM 754 N N . ASP A 1 97 ? -12.352 16.328 5.152 1 91.38 97 ASP A N 1
ATOM 755 C CA . ASP A 1 97 ? -13.047 16.156 6.422 1 91.38 97 ASP A CA 1
ATOM 756 C C . ASP A 1 97 ? -13.703 17.453 6.883 1 91.38 97 ASP A C 1
ATOM 758 O O . ASP A 1 97 ? -13.125 18.531 6.73 1 91.38 97 ASP A O 1
ATOM 762 N N . ASP A 1 98 ? -14.906 17.297 7.41 1 91.88 98 ASP A N 1
ATOM 763 C CA . ASP A 1 98 ? -15.617 18.453 7.973 1 91.88 98 ASP A CA 1
ATOM 764 C C . ASP A 1 98 ? -15.391 18.547 9.477 1 91.88 98 ASP A C 1
ATOM 766 O O . ASP A 1 98 ? -15.43 17.547 10.188 1 91.88 98 ASP A O 1
ATOM 770 N N . LEU A 1 99 ? -14.992 19.75 9.922 1 90 99 LEU A N 1
ATOM 771 C CA . LEU A 1 99 ? -14.883 20.062 11.344 1 90 99 LEU A CA 1
ATOM 772 C C . LEU A 1 99 ? -16.062 20.906 11.805 1 90 99 LEU A C 1
ATOM 774 O O . LEU A 1 99 ? -16.188 22.078 11.43 1 90 99 LEU A O 1
ATOM 778 N N . GLU A 1 100 ? -16.812 20.344 12.617 1 88.5 100 GLU A N 1
ATOM 779 C CA . GLU A 1 100 ? -18 21.047 13.141 1 88.5 100 GLU A CA 1
ATOM 780 C C . GLU A 1 100 ? -17.859 21.297 14.641 1 88.5 100 GLU A C 1
ATOM 782 O O . GLU A 1 100 ? -17.5 20.406 15.398 1 88.5 100 GLU A O 1
ATOM 787 N N . PRO A 1 101 ? -18.094 22.531 15.023 1 86.56 101 PRO A N 1
ATOM 788 C CA . PRO A 1 101 ? -18.078 22.781 16.469 1 86.56 101 PRO A CA 1
ATOM 789 C C . PRO A 1 101 ? -19.031 21.875 17.234 1 86.56 101 PRO A C 1
ATOM 791 O O . PRO A 1 101 ? -20.141 21.594 16.766 1 86.56 101 PRO A O 1
ATOM 794 N N . GLU A 1 102 ? -18.453 21.312 18.328 1 83.5 102 GLU A N 1
ATOM 795 C CA . GLU A 1 102 ? -19.266 20.391 19.125 1 83.5 102 GLU A CA 1
ATOM 796 C C . GLU A 1 102 ? -20.469 21.109 19.719 1 83.5 102 GLU A C 1
ATOM 798 O O . GLU A 1 102 ? -21.562 20.531 19.781 1 83.5 102 GLU A O 1
ATOM 803 N N . ASP A 1 103 ? -20.156 22.266 20.25 1 80.44 103 ASP A N 1
ATOM 804 C CA . ASP A 1 103 ? -21.25 23.078 20.797 1 80.44 103 ASP A CA 1
ATOM 805 C C . ASP A 1 103 ? -21.703 24.125 19.797 1 80.44 103 ASP A C 1
ATOM 807 O O . ASP A 1 103 ? -20.984 25.078 19.5 1 80.44 103 ASP A O 1
ATOM 811 N N . PRO A 1 104 ? -22.891 23.969 19.25 1 74.06 104 PRO A N 1
ATOM 812 C CA . PRO A 1 104 ? -23.391 24.906 18.25 1 74.06 104 PRO A CA 1
ATOM 813 C C . PRO A 1 104 ? -23.5 26.344 18.766 1 74.06 104 PRO A C 1
ATOM 815 O O . PRO A 1 104 ? -23.5 27.281 17.969 1 74.06 104 PRO A O 1
ATOM 818 N N . ASP A 1 105 ? -23.578 26.328 20.062 1 76.31 105 ASP A N 1
ATOM 819 C CA . ASP A 1 105 ? -23.719 27.656 20.656 1 76.31 105 ASP A CA 1
ATOM 820 C C . ASP A 1 105 ? -22.359 28.344 20.766 1 76.31 105 ASP A C 1
ATOM 822 O O . ASP A 1 105 ? -22.297 29.547 21.062 1 76.31 105 ASP A O 1
ATOM 826 N N . GLU A 1 106 ? -21.469 27.453 20.609 1 68.94 106 GLU A N 1
ATOM 827 C CA . GLU A 1 106 ? -20.141 28.047 20.656 1 68.94 106 GLU A CA 1
ATOM 828 C C . GLU A 1 106 ? -19.766 28.672 19.312 1 68.94 106 GLU A C 1
ATOM 830 O O . GLU A 1 106 ? -20.266 28.234 18.266 1 68.94 106 GLU A O 1
ATOM 835 N N . ALA A 1 107 ? -19.156 29.828 19.438 1 71.19 107 ALA A N 1
ATOM 836 C CA . ALA A 1 107 ? -18.797 30.672 18.297 1 71.19 107 ALA A CA 1
ATOM 837 C C . ALA A 1 107 ? -17.891 29.922 17.328 1 71.19 107 ALA A C 1
ATOM 839 O O . ALA A 1 107 ? -17.312 30.516 16.422 1 71.19 107 ALA A O 1
ATOM 840 N N . GLY A 1 108 ? -17.844 28.641 17.484 1 76.38 108 GLY A N 1
ATOM 841 C CA . GLY A 1 108 ? -16.938 28 16.531 1 76.38 108 GLY A CA 1
ATOM 842 C C . GLY A 1 108 ? -17.531 27.875 15.141 1 76.38 108 GLY A C 1
ATOM 843 O O . GLY A 1 108 ? -18.734 27.672 14.984 1 76.38 108 GLY A O 1
ATOM 844 N N . GLU A 1 109 ? -16.828 28.281 14.062 1 85.44 109 GLU A N 1
ATOM 845 C CA . GLU A 1 109 ? -17.25 28.141 12.672 1 85.44 109 GLU A CA 1
ATOM 846 C C . GLU A 1 109 ? -16.844 26.797 12.094 1 85.44 109 GLU A C 1
ATOM 848 O O . GLU A 1 109 ? -15.742 26.297 12.375 1 85.44 109 GLU A O 1
ATOM 853 N N . PRO A 1 110 ? -17.906 26.203 11.383 1 87.5 110 PRO A N 1
ATOM 854 C CA . PRO A 1 110 ? -17.516 24.969 10.688 1 87.5 110 PRO A CA 1
ATOM 855 C C . PRO A 1 110 ? -16.297 25.172 9.773 1 87.5 110 PRO A C 1
ATOM 857 O O . PRO A 1 110 ? -16.141 26.25 9.18 1 87.5 110 PRO A O 1
ATOM 860 N N . MET A 1 111 ? -15.391 24.203 9.844 1 91 111 MET A N 1
ATOM 861 C CA . MET A 1 111 ? -14.203 24.25 9.008 1 91 111 MET A CA 1
ATOM 862 C C . MET A 1 111 ? -14.008 22.922 8.258 1 91 111 MET A C 1
ATOM 864 O O . MET A 1 111 ? -14.68 21.938 8.555 1 91 111 MET A O 1
ATOM 868 N N . THR A 1 112 ? -13.25 23.031 7.129 1 91.44 112 THR A N 1
ATOM 869 C CA . THR A 1 112 ? -12.898 21.828 6.375 1 91.44 112 THR A CA 1
ATOM 870 C C . THR A 1 112 ? -11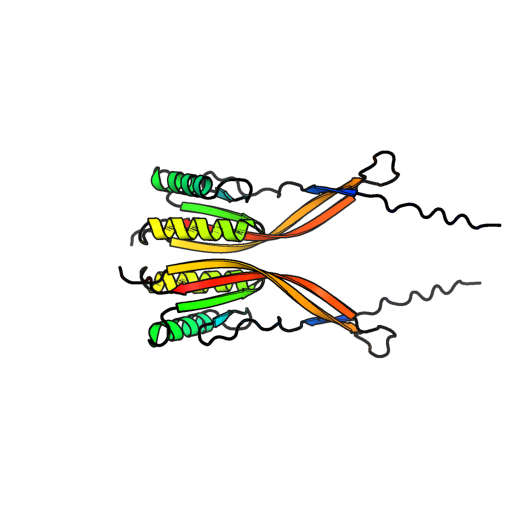.383 21.609 6.379 1 91.44 112 THR A C 1
ATOM 872 O O . THR A 1 112 ? -10.617 22.578 6.363 1 91.44 112 THR A O 1
ATOM 875 N N . ARG A 1 113 ? -11.047 20.312 6.562 1 91 113 ARG A N 1
ATOM 876 C CA . ARG A 1 113 ? -9.648 19.922 6.484 1 91 113 ARG A CA 1
ATOM 877 C C . ARG A 1 113 ? -9.445 18.859 5.406 1 91 113 ARG A C 1
ATOM 879 O O . ARG A 1 113 ? -10.266 17.953 5.25 1 91 113 ARG A O 1
ATOM 886 N N . THR A 1 114 ? -8.375 19.031 4.648 1 91.25 114 THR A N 1
ATOM 887 C CA . THR A 1 114 ? -8.062 18.047 3.619 1 91.25 114 THR A CA 1
ATOM 888 C C . THR A 1 114 ? -6.93 17.125 4.074 1 91.25 114 THR A C 1
ATOM 890 O O . THR A 1 114 ? -6.086 17.531 4.875 1 91.25 114 THR A O 1
ATOM 893 N N . ARG A 1 115 ? -7.121 15.867 3.74 1 87.88 115 ARG A N 1
ATOM 894 C CA . ARG A 1 115 ? -6.043 14.914 3.99 1 87.88 115 ARG A CA 1
ATOM 895 C C . ARG A 1 115 ? -5.723 14.109 2.736 1 87.88 115 ARG A C 1
ATOM 897 O O . ARG A 1 115 ? -6.617 13.797 1.944 1 87.88 115 ARG A O 1
ATOM 904 N N . ASN A 1 116 ? -4.41 13.828 2.615 1 88.81 116 ASN A N 1
ATOM 905 C CA . ASN A 1 116 ? -3.959 12.922 1.564 1 88.81 116 ASN A CA 1
ATOM 906 C C . ASN A 1 116 ? -3.891 11.477 2.061 1 88.81 116 ASN A C 1
ATOM 908 O O . ASN A 1 116 ? -3.324 11.211 3.123 1 88.81 116 ASN A O 1
ATOM 912 N N . ASN A 1 117 ? -4.613 10.625 1.303 1 90.19 117 ASN A N 1
ATOM 913 C CA . ASN A 1 117 ? -4.59 9.203 1.638 1 90.19 117 ASN A CA 1
ATOM 914 C C . ASN A 1 117 ? -4.004 8.367 0.504 1 90.19 117 ASN A C 1
ATOM 916 O O . ASN A 1 117 ? -4.191 8.688 -0.67 1 90.19 117 ASN A O 1
ATOM 920 N N . SER A 1 118 ? -3.297 7.332 0.886 1 93.25 118 SER A N 1
ATOM 921 C CA . SER A 1 118 ? -2.812 6.375 -0.103 1 93.25 118 SER A CA 1
ATOM 922 C C . SER A 1 118 ? -3.926 5.438 -0.553 1 93.25 118 SER A C 1
ATOM 924 O O . SER A 1 118 ? -4.812 5.098 0.232 1 93.25 118 SER A O 1
ATOM 926 N N . ALA A 1 119 ? -3.834 5.074 -1.812 1 94.81 119 ALA A N 1
ATOM 927 C CA . ALA A 1 119 ? -4.766 4.113 -2.398 1 94.81 119 ALA A CA 1
ATOM 928 C C . ALA A 1 119 ? -4.02 3.045 -3.195 1 94.81 119 ALA A C 1
ATOM 930 O O . ALA A 1 119 ? -2.959 3.314 -3.766 1 94.81 119 ALA A O 1
ATOM 931 N N . ILE A 1 120 ? -4.602 1.91 -3.146 1 96.56 120 ILE A N 1
ATOM 932 C CA . ILE A 1 120 ? -4.094 0.852 -4.012 1 96.56 120 ILE A CA 1
ATOM 933 C C . ILE A 1 120 ? -5.195 0.382 -4.957 1 96.56 120 ILE A C 1
ATOM 935 O O . ILE A 1 120 ? -6.371 0.361 -4.59 1 96.56 120 ILE A O 1
ATOM 939 N N . HIS A 1 121 ? -4.801 0.056 -6.168 1 96.62 121 HIS A N 1
ATOM 940 C CA . HIS A 1 121 ? -5.645 -0.492 -7.223 1 96.62 121 HIS A CA 1
ATOM 941 C C . HIS A 1 121 ? -5.062 -1.786 -7.781 1 96.62 121 HIS A C 1
ATOM 943 O O . HIS A 1 121 ? -4 -1.772 -8.406 1 96.62 121 HIS A O 1
ATOM 949 N N . ILE A 1 122 ? -5.746 -2.889 -7.531 1 98 122 ILE A N 1
ATOM 950 C CA . ILE A 1 122 ? -5.219 -4.18 -7.957 1 98 122 ILE A CA 1
ATOM 951 C C . ILE A 1 122 ? -6.137 -4.785 -9.016 1 98 122 ILE A C 1
ATOM 953 O O . ILE A 1 122 ? -7.293 -5.109 -8.734 1 98 122 ILE A O 1
ATOM 957 N N . LYS A 1 123 ? -5.66 -4.902 -10.195 1 97.38 123 LYS A N 1
ATOM 958 C CA . LYS A 1 123 ? -6.352 -5.66 -11.234 1 97.38 123 LYS A CA 1
ATOM 959 C C . LYS A 1 123 ? -6.117 -7.16 -11.062 1 97.38 123 LYS A C 1
ATOM 961 O O . LYS A 1 123 ? -4.977 -7.605 -10.93 1 97.38 123 LYS A O 1
ATOM 966 N N . VAL A 1 124 ? -7.137 -7.863 -10.953 1 97.44 124 VAL A N 1
ATOM 967 C CA . VAL A 1 124 ? -7.133 -9.32 -10.93 1 97.44 124 VAL A CA 1
ATOM 968 C C . VAL A 1 124 ? -7.785 -9.867 -12.195 1 97.44 124 VAL A C 1
ATOM 970 O O . VAL A 1 124 ? -8.953 -9.586 -12.469 1 97.44 124 VAL A O 1
ATOM 973 N N . PHE A 1 125 ? -6.957 -10.68 -12.953 1 96.88 125 PHE A N 1
ATOM 974 C CA . PHE A 1 125 ? -7.512 -10.969 -14.266 1 96.88 125 PHE A CA 1
ATOM 975 C C . PHE A 1 125 ? -6.973 -12.289 -14.805 1 96.88 125 PHE A C 1
ATOM 977 O O . PHE A 1 125 ? -5.914 -12.758 -14.375 1 96.88 125 PHE A O 1
ATOM 984 N N . TYR A 1 126 ? -7.723 -12.945 -15.711 1 94.62 126 TYR A N 1
ATOM 985 C CA . TYR A 1 126 ? -7.266 -14.094 -16.5 1 94.62 126 TYR A CA 1
ATOM 986 C C . TYR A 1 126 ? -6.422 -13.633 -17.688 1 94.62 126 TYR A C 1
ATOM 988 O O . TYR A 1 126 ? -6.898 -12.883 -18.531 1 94.62 126 TYR A O 1
ATOM 996 N N . PRO A 1 127 ? -5.176 -14.109 -17.578 1 89.69 127 PRO A N 1
ATOM 997 C CA . PRO A 1 127 ? -4.332 -13.672 -18.688 1 89.69 127 PRO A CA 1
ATOM 998 C C . PRO A 1 127 ? -4.836 -14.164 -20.047 1 89.69 127 PRO A C 1
ATOM 1000 O O . PRO A 1 127 ? -5.488 -15.211 -20.125 1 89.69 127 PRO A O 1
ATOM 1003 N N . ASP A 1 128 ? -4.762 -13.227 -21.141 1 77.44 128 ASP A N 1
ATOM 1004 C CA . ASP A 1 128 ? -5.176 -13.609 -22.484 1 77.44 128 ASP A CA 1
ATOM 1005 C C . ASP A 1 128 ? -4.445 -14.867 -22.953 1 77.44 128 ASP A C 1
ATOM 1007 O O . ASP A 1 128 ? -3.285 -15.086 -22.594 1 77.44 128 ASP A O 1
ATOM 1011 N N . THR A 1 129 ? -5.102 -16.016 -22.953 1 61.47 129 THR A N 1
ATOM 1012 C CA . THR A 1 129 ? -4.523 -17.234 -23.5 1 61.47 129 THR A CA 1
ATOM 1013 C C . THR A 1 129 ? -3.652 -16.922 -24.703 1 61.47 129 THR A C 1
ATOM 1015 O O . THR A 1 129 ? -4.086 -16.234 -25.625 1 61.47 129 THR A O 1
ATOM 1018 N N . PRO A 1 130 ? -2.266 -17.234 -24.625 1 47.84 130 PRO A N 1
ATOM 1019 C CA . PRO A 1 130 ? -1.658 -17.203 -25.953 1 47.84 130 PRO A CA 1
ATOM 1020 C C . PRO A 1 130 ? -2.363 -18.125 -26.953 1 47.84 130 PRO A C 1
ATOM 1022 O O . PRO A 1 130 ? -2.996 -19.094 -26.547 1 47.84 130 PRO A O 1
ATOM 1025 N N . MET B 1 1 ? 5.379 59.344 12.188 1 38.25 1 MET B N 1
ATOM 1026 C CA . MET B 1 1 ? 6.246 58.219 12.578 1 38.25 1 MET B CA 1
ATOM 1027 C C . MET B 1 1 ? 5.879 56.938 11.828 1 38.25 1 MET B C 1
ATOM 1029 O O . MET B 1 1 ? 4.742 56.469 11.914 1 38.25 1 MET B O 1
ATOM 1033 N N . VAL B 1 2 ? 6.469 56.688 10.648 1 42.84 2 VAL B N 1
ATOM 1034 C CA . VAL B 1 2 ? 6.258 55.531 9.781 1 42.84 2 VAL B CA 1
ATOM 1035 C C . VAL B 1 2 ? 6.617 54.25 10.531 1 42.84 2 VAL B C 1
ATOM 1037 O O . VAL B 1 2 ? 7.684 54.156 11.133 1 42.84 2 VAL B O 1
ATOM 1040 N N . GLU B 1 3 ? 5.723 53.594 11.219 1 39.56 3 GLU B N 1
ATOM 1041 C CA . GLU B 1 3 ? 5.945 52.25 11.75 1 39.56 3 GLU B CA 1
ATOM 1042 C C . GLU B 1 3 ? 6.598 51.344 10.711 1 39.56 3 GLU B C 1
ATOM 1044 O O . GLU B 1 3 ? 6.008 51.062 9.664 1 39.56 3 GLU B O 1
ATOM 1049 N N . ASN B 1 4 ? 7.914 51.469 10.5 1 42.41 4 ASN B N 1
ATOM 1050 C CA . ASN B 1 4 ? 8.656 50.469 9.742 1 42.41 4 ASN B CA 1
ATOM 1051 C C . ASN B 1 4 ? 8.289 49.031 10.164 1 42.41 4 ASN B C 1
ATOM 1053 O O . ASN B 1 4 ? 8.758 48.562 11.195 1 42.41 4 ASN B O 1
ATOM 1057 N N . THR B 1 5 ? 7.098 48.625 10.078 1 48.94 5 THR B N 1
ATOM 1058 C CA . THR B 1 5 ? 6.832 47.188 10.227 1 48.94 5 THR B CA 1
ATOM 1059 C C . THR B 1 5 ? 7.887 46.375 9.484 1 48.94 5 THR B C 1
ATOM 1061 O O . THR B 1 5 ? 7.984 46.438 8.258 1 48.94 5 THR B O 1
ATOM 1064 N N . VAL B 1 6 ? 9.117 46.281 9.938 1 47.47 6 VAL B N 1
ATOM 1065 C CA . VAL B 1 6 ? 10.117 45.375 9.422 1 47.47 6 VAL B CA 1
ATOM 1066 C C . VAL B 1 6 ? 9.453 44.031 9.047 1 47.47 6 VAL B C 1
ATOM 1068 O O . VAL B 1 6 ? 8.914 43.344 9.906 1 47.47 6 VAL B O 1
ATOM 1071 N N . GLU B 1 7 ? 8.766 43.938 8 1 51.94 7 GLU B N 1
ATOM 1072 C CA . GLU B 1 7 ? 8.312 42.656 7.434 1 51.94 7 GLU B CA 1
ATOM 1073 C C . GLU B 1 7 ? 9.422 41.625 7.477 1 51.94 7 GLU B C 1
ATOM 1075 O O . GLU B 1 7 ? 10.445 41.781 6.805 1 51.94 7 GLU B O 1
ATOM 1080 N N . MET B 1 8 ? 9.828 41.156 8.664 1 54.53 8 MET B N 1
ATOM 1081 C CA . MET B 1 8 ? 10.836 40.094 8.75 1 54.53 8 MET B CA 1
ATOM 1082 C C . MET B 1 8 ? 10.539 38.969 7.758 1 54.53 8 MET B C 1
ATOM 1084 O O . MET B 1 8 ? 9.422 38.438 7.727 1 54.53 8 MET B O 1
ATOM 1088 N N . ASP B 1 9 ? 11.148 38.875 6.707 1 63.44 9 ASP B N 1
ATOM 1089 C CA . ASP B 1 9 ? 11.086 37.812 5.73 1 63.44 9 ASP B CA 1
ATOM 1090 C C . ASP B 1 9 ? 11.062 36.438 6.426 1 63.44 9 ASP B C 1
ATOM 1092 O O . ASP B 1 9 ? 11.883 36.156 7.305 1 63.44 9 ASP B O 1
ATOM 1096 N N . PRO B 1 10 ? 9.93 35.75 6.328 1 70.31 10 PRO B N 1
ATOM 1097 C CA . PRO B 1 10 ? 9.922 34.438 6.98 1 70.31 10 PRO B CA 1
ATOM 1098 C C . PRO B 1 10 ? 11.195 33.656 6.73 1 70.31 10 PRO B C 1
ATOM 1100 O O . PRO B 1 10 ? 11.852 33.812 5.703 1 70.31 10 PRO B O 1
ATOM 1103 N N . VAL B 1 11 ? 11.844 33.156 7.781 1 76.62 11 VAL B N 1
ATOM 1104 C CA . VAL B 1 11 ? 13.039 32.312 7.699 1 76.62 11 VAL B CA 1
ATOM 1105 C C . VAL B 1 11 ? 12.773 31.141 6.766 1 76.62 11 VAL B C 1
ATOM 1107 O O . VAL B 1 11 ? 11.773 30.422 6.922 1 76.62 11 VAL B O 1
ATOM 1110 N N . GLU B 1 12 ? 13.523 31.109 5.707 1 84.88 12 GLU B N 1
ATOM 1111 C CA . GLU B 1 12 ? 13.438 29.969 4.801 1 84.88 12 GLU B CA 1
ATOM 1112 C C . GLU B 1 12 ? 14.172 28.766 5.367 1 84.88 12 GLU B C 1
ATOM 1114 O O . GLU B 1 12 ? 15.25 28.906 5.953 1 84.88 12 GLU B O 1
ATOM 1119 N N . TYR B 1 13 ? 13.57 27.672 5.438 1 87.75 13 TYR B N 1
ATOM 1120 C CA . TYR B 1 13 ? 14.164 26.453 5.961 1 87.75 13 TYR B CA 1
ATOM 1121 C C . TYR B 1 13 ? 14.422 25.453 4.844 1 87.75 13 TYR B C 1
ATOM 1123 O O . TYR B 1 13 ? 13.688 25.422 3.848 1 87.75 13 TYR B O 1
ATOM 1131 N N . THR B 1 14 ? 15.602 24.734 5.012 1 89.38 14 THR B N 1
ATOM 1132 C CA . THR B 1 14 ? 15.859 23.562 4.18 1 89.38 14 THR B CA 1
ATOM 1133 C C . THR B 1 14 ? 15.508 22.281 4.926 1 89.38 14 THR B C 1
ATOM 1135 O O . THR B 1 14 ? 15.852 22.125 6.102 1 89.38 14 THR B O 1
ATOM 1138 N N . LEU B 1 15 ? 14.828 21.406 4.227 1 89.81 15 LEU B N 1
ATOM 1139 C CA . LEU B 1 15 ? 14.398 20.141 4.812 1 89.81 15 LEU B CA 1
ATOM 1140 C C . LEU B 1 15 ? 15.406 19.031 4.52 1 89.81 15 LEU B C 1
ATOM 1142 O O . LEU B 1 15 ? 15.828 18.859 3.375 1 89.81 15 LEU B O 1
ATOM 1146 N N . ARG B 1 16 ? 15.984 18.469 5.609 1 89.12 16 ARG B N 1
ATOM 1147 C CA . ARG B 1 16 ? 16.844 17.297 5.496 1 89.12 16 ARG B CA 1
ATOM 1148 C C . ARG B 1 16 ? 16.156 16.062 6.082 1 89.12 16 ARG B C 1
ATOM 1150 O O . ARG B 1 16 ? 15.922 15.992 7.289 1 89.12 16 ARG B O 1
ATOM 1157 N N . LYS B 1 17 ? 15.961 15.031 5.227 1 87.25 17 LYS B N 1
ATOM 1158 C CA . LYS B 1 17 ? 15.258 13.836 5.664 1 87.25 17 LYS B CA 1
ATOM 1159 C C . LYS B 1 17 ? 16.219 12.852 6.34 1 87.25 17 LYS B C 1
ATOM 1161 O O . LYS B 1 17 ? 17.266 12.516 5.785 1 87.25 17 LYS B O 1
ATOM 1166 N N . ARG B 1 18 ? 15.758 12.359 7.496 1 85.94 18 ARG B N 1
ATOM 1167 C CA . ARG B 1 18 ? 16.547 11.344 8.18 1 85.94 18 ARG B CA 1
ATOM 1168 C C . ARG B 1 18 ? 16.203 9.945 7.684 1 85.94 18 ARG B C 1
ATOM 1170 O O . ARG B 1 18 ? 15.102 9.719 7.188 1 85.94 18 ARG B O 1
ATOM 1177 N N . LEU B 1 19 ? 17.203 9.117 7.781 1 80 19 LEU B N 1
ATOM 1178 C CA . LEU B 1 19 ? 16.953 7.715 7.461 1 80 19 LEU B CA 1
ATOM 1179 C C . LEU B 1 19 ? 15.977 7.09 8.453 1 80 19 LEU B C 1
ATOM 1181 O O . LEU B 1 19 ? 15.992 7.426 9.641 1 80 19 LEU B O 1
ATOM 1185 N N . PRO B 1 20 ? 15.109 6.32 7.816 1 79.81 20 PRO B N 1
ATOM 1186 C CA . PRO B 1 20 ? 14.219 5.629 8.75 1 79.81 20 PRO B CA 1
ATOM 1187 C C . PRO B 1 20 ? 14.977 4.781 9.773 1 79.81 20 PRO B C 1
ATOM 1189 O O . PRO B 1 20 ? 16.078 4.297 9.477 1 79.81 20 PRO B O 1
ATOM 1192 N N . TRP B 1 21 ? 14.445 4.898 11.062 1 66.25 21 TRP B N 1
ATOM 1193 C CA . TRP B 1 21 ? 15.109 4.113 12.094 1 66.25 21 TRP B CA 1
ATOM 1194 C C . TRP B 1 21 ? 15.281 2.664 11.656 1 66.25 21 TRP B C 1
ATOM 1196 O O . TRP B 1 21 ? 14.727 2.25 10.633 1 66.25 21 TRP B O 1
ATOM 1206 N N . LYS B 1 22 ? 15.492 1.627 12.766 1 62.19 22 LYS B N 1
ATOM 1207 C CA . LYS B 1 22 ? 16.062 0.283 12.688 1 62.19 22 LYS B CA 1
ATOM 1208 C C . LYS B 1 22 ? 15.188 -0.63 11.828 1 62.19 22 LYS B C 1
ATOM 1210 O O . LYS B 1 22 ? 14.195 -1.188 12.312 1 62.19 22 LYS B O 1
ATOM 1215 N N . LEU B 1 23 ? 15.32 -0.442 10.484 1 65.94 23 LEU B N 1
ATOM 1216 C CA . LEU B 1 23 ? 14.727 -1.483 9.656 1 65.94 23 LEU B CA 1
ATOM 1217 C C . LEU B 1 23 ? 15.398 -2.83 9.906 1 65.94 23 LEU B C 1
ATOM 1219 O O . LEU B 1 23 ? 16.609 -2.891 10.156 1 65.94 23 LEU B O 1
ATOM 1223 N N . PRO B 1 24 ? 14.68 -3.812 10.344 1 64.44 24 PRO B N 1
ATOM 1224 C CA . PRO B 1 24 ? 15.375 -5.094 10.5 1 64.44 24 PRO B CA 1
ATOM 1225 C C . PRO B 1 24 ? 16.422 -5.332 9.414 1 64.44 24 PRO B C 1
ATOM 1227 O O . PRO B 1 24 ? 16.234 -4.926 8.266 1 64.44 24 PRO B O 1
ATOM 1230 N N . LYS B 1 25 ? 17.672 -5.559 9.914 1 76.88 25 LYS B N 1
ATOM 1231 C CA . LYS B 1 25 ? 18.641 -5.871 8.867 1 76.88 25 LYS B CA 1
ATOM 1232 C C . LYS B 1 25 ? 19.047 -7.344 8.906 1 76.88 25 LYS B C 1
ATOM 1234 O O . LYS B 1 25 ? 20.062 -7.703 9.484 1 76.88 25 LYS B O 1
ATOM 1239 N N . ARG B 1 26 ? 18.109 -8.164 8.586 1 85.25 26 ARG B N 1
ATOM 1240 C CA . ARG B 1 26 ? 18.484 -9.555 8.344 1 85.25 26 ARG B CA 1
ATOM 1241 C C . ARG B 1 26 ? 18.984 -9.75 6.918 1 85.25 26 ARG B C 1
ATOM 1243 O O . ARG B 1 26 ? 18.766 -8.906 6.051 1 85.25 26 ARG B O 1
ATOM 1250 N N . ARG B 1 27 ? 19.641 -10.844 6.762 1 87.25 27 ARG B N 1
ATOM 1251 C CA . ARG B 1 27 ? 20.234 -11.141 5.465 1 87.25 27 ARG B CA 1
ATOM 1252 C C . ARG B 1 27 ? 19.172 -11.32 4.395 1 87.25 27 ARG B C 1
ATOM 1254 O O . ARG B 1 27 ? 19.422 -11.094 3.209 1 87.25 27 ARG B O 1
ATOM 1261 N N . ASN B 1 28 ? 17.969 -11.641 4.766 1 93.25 28 ASN B N 1
ATOM 1262 C CA . ASN B 1 28 ? 16.922 -11.922 3.793 1 93.25 28 ASN B CA 1
ATOM 1263 C C . ASN B 1 28 ? 15.938 -10.758 3.676 1 93.25 28 ASN B C 1
ATOM 1265 O O . ASN B 1 28 ? 14.859 -10.898 3.092 1 93.25 28 ASN B O 1
ATOM 1269 N N . ASP B 1 29 ? 16.328 -9.641 4.277 1 95.25 29 ASP B N 1
ATOM 1270 C CA . ASP B 1 29 ? 15.516 -8.438 4.129 1 95.25 29 ASP B CA 1
ATOM 1271 C C . ASP B 1 29 ? 16 -7.59 2.953 1 95.25 29 ASP B C 1
ATOM 1273 O O . ASP B 1 29 ? 17.203 -7.344 2.816 1 95.25 29 ASP B O 1
ATOM 1277 N N . VAL B 1 30 ? 15.055 -7.18 2.154 1 95.25 30 VAL B N 1
ATOM 1278 C CA . VAL B 1 30 ? 15.375 -6.305 1.028 1 95.25 30 VAL B CA 1
ATOM 1279 C C . VAL B 1 30 ? 14.578 -5.008 1.144 1 95.25 30 VAL B C 1
ATOM 1281 O O . VAL B 1 30 ? 13.344 -5.023 1.125 1 95.25 30 VAL B O 1
ATOM 1284 N N . TYR B 1 31 ? 15.266 -3.9 1.255 1 94.81 31 TYR B N 1
ATOM 1285 C CA . TYR B 1 31 ? 14.609 -2.6 1.317 1 94.81 31 TYR B CA 1
ATOM 1286 C C . TYR B 1 31 ? 14.641 -1.905 -0.039 1 94.81 31 TYR B C 1
ATOM 1288 O O . TYR B 1 31 ? 15.719 -1.6 -0.561 1 94.81 31 TYR B O 1
ATOM 1296 N N . VAL B 1 32 ? 13.445 -1.646 -0.509 1 95.31 32 VAL B N 1
ATOM 1297 C CA . VAL B 1 32 ? 13.273 -1.1 -1.851 1 95.31 32 VAL B CA 1
ATOM 1298 C C . VAL B 1 32 ? 13.195 0.424 -1.783 1 95.31 32 VAL B C 1
ATOM 1300 O O . VAL B 1 32 ? 12.602 0.981 -0.857 1 95.31 32 VAL B O 1
ATOM 1303 N N . ASN B 1 33 ? 13.82 1.112 -2.715 1 92.88 33 ASN B N 1
ATOM 1304 C CA . ASN B 1 33 ? 13.742 2.561 -2.871 1 92.88 33 ASN B CA 1
ATOM 1305 C C . ASN B 1 33 ? 13.539 2.957 -4.332 1 92.88 33 ASN B C 1
ATOM 1307 O O . ASN B 1 33 ? 13.578 2.105 -5.219 1 92.88 33 ASN B O 1
ATOM 1311 N N . MET B 1 34 ? 13.312 4.207 -4.551 1 94.12 34 MET B N 1
ATOM 1312 C CA . MET B 1 34 ? 12.984 4.656 -5.898 1 94.12 34 MET B CA 1
ATOM 1313 C C . MET B 1 34 ? 14.227 5.145 -6.637 1 94.12 34 MET B C 1
ATOM 1315 O O . MET B 1 34 ? 14.148 5.512 -7.809 1 94.12 34 MET B O 1
ATOM 1319 N N . LYS B 1 35 ? 15.273 5.18 -5.953 1 91.81 35 LYS B N 1
ATOM 1320 C CA . LYS B 1 35 ? 16.5 5.688 -6.551 1 91.81 35 LYS B CA 1
ATOM 1321 C C . LYS B 1 35 ? 17.188 4.617 -7.398 1 91.81 35 LYS B C 1
ATOM 1323 O O . LYS B 1 35 ? 17.828 4.926 -8.406 1 91.81 35 LYS B O 1
ATOM 1328 N N . THR B 1 36 ? 17.062 3.309 -6.965 1 92.19 36 THR B N 1
ATOM 1329 C CA . THR B 1 36 ? 17.688 2.188 -7.664 1 92.19 36 THR B CA 1
ATOM 1330 C C . THR B 1 36 ? 16.766 1.654 -8.758 1 92.19 36 THR B C 1
ATOM 1332 O O . THR B 1 36 ? 15.539 1.688 -8.609 1 92.19 36 THR B O 1
ATOM 1335 N N . ASP B 1 37 ? 17.281 1.13 -9.781 1 95.62 37 ASP B N 1
ATOM 1336 C CA . ASP B 1 37 ? 16.531 0.572 -10.906 1 95.62 37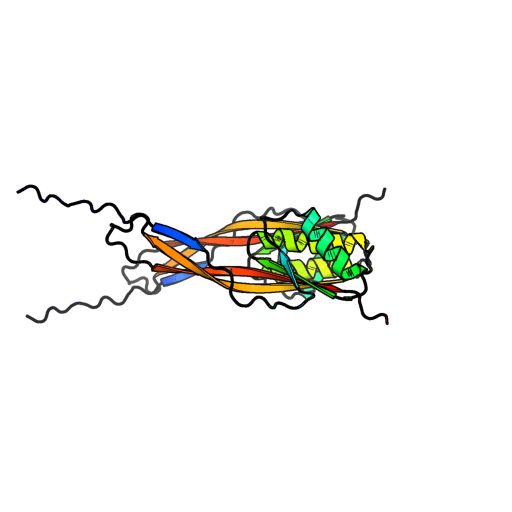 ASP B CA 1
ATOM 1337 C C . ASP B 1 37 ? 15.703 -0.629 -10.469 1 95.62 37 ASP B C 1
ATOM 1339 O O . ASP B 1 37 ? 16.172 -1.473 -9.703 1 95.62 37 ASP B O 1
ATOM 1343 N N . PHE B 1 38 ? 14.586 -0.707 -11.055 1 96.94 38 PHE B N 1
ATOM 1344 C CA . PHE B 1 38 ? 13.648 -1.778 -10.734 1 96.94 38 PHE B CA 1
ATOM 1345 C C . PHE B 1 38 ? 14.25 -3.139 -11.07 1 96.94 38 PHE B C 1
ATOM 1347 O O . PHE B 1 38 ? 14.195 -4.062 -10.25 1 96.94 38 PHE B O 1
ATOM 1354 N N . ARG B 1 39 ? 14.797 -3.211 -12.242 1 97.12 39 ARG B N 1
ATOM 1355 C CA . ARG B 1 39 ? 15.336 -4.484 -12.711 1 97.12 39 ARG B CA 1
ATOM 1356 C C . ARG B 1 39 ? 16.484 -4.949 -11.82 1 97.12 39 ARG B C 1
ATOM 1358 O O . ARG B 1 39 ? 16.641 -6.145 -11.562 1 97.12 39 ARG B O 1
ATOM 1365 N N . ALA B 1 40 ? 17.266 -3.996 -11.43 1 97.38 40 ALA B N 1
ATOM 1366 C CA . ALA B 1 40 ? 18.391 -4.324 -10.555 1 97.38 40 ALA B CA 1
ATOM 1367 C C . ALA B 1 40 ? 17.906 -4.84 -9.211 1 97.38 40 ALA B C 1
ATOM 1369 O O . ALA B 1 40 ? 18.438 -5.812 -8.672 1 97.38 40 ALA B O 1
ATOM 1370 N N . GLN B 1 41 ? 16.953 -4.199 -8.68 1 97.31 41 GLN B N 1
ATOM 1371 C CA . GLN B 1 41 ? 16.406 -4.633 -7.406 1 97.31 41 GLN B CA 1
ATOM 1372 C C . GLN B 1 41 ? 15.719 -5.992 -7.535 1 97.31 41 GLN B C 1
ATOM 1374 O O . GLN B 1 41 ? 15.844 -6.844 -6.648 1 97.31 41 GLN B O 1
ATOM 1379 N N . LEU B 1 42 ? 14.984 -6.199 -8.625 1 97.75 42 LEU B N 1
ATOM 1380 C CA . LEU B 1 42 ? 14.359 -7.488 -8.891 1 97.75 42 LEU B CA 1
ATOM 1381 C C . LEU B 1 42 ? 15.398 -8.594 -8.977 1 97.75 42 LEU B C 1
ATOM 1383 O O . LEU B 1 42 ? 15.234 -9.656 -8.375 1 97.75 42 LEU B O 1
ATOM 1387 N N . ALA B 1 43 ? 16.438 -8.344 -9.688 1 96.81 43 ALA B N 1
ATOM 1388 C CA . ALA B 1 43 ? 17.516 -9.32 -9.852 1 96.81 43 ALA B CA 1
ATOM 1389 C C . ALA B 1 43 ? 18.125 -9.68 -8.5 1 96.81 43 ALA B C 1
ATOM 1391 O O . ALA B 1 43 ? 18.469 -10.844 -8.258 1 96.81 43 ALA B O 1
ATOM 1392 N N . ARG B 1 44 ? 18.297 -8.703 -7.715 1 95.25 44 ARG B N 1
ATOM 1393 C CA . ARG B 1 44 ? 18.844 -8.938 -6.375 1 95.25 44 ARG B CA 1
ATOM 1394 C C . ARG B 1 44 ? 17.953 -9.891 -5.59 1 95.25 44 ARG B C 1
ATOM 1396 O O . ARG B 1 44 ? 18.438 -10.82 -4.945 1 95.25 44 ARG B O 1
ATOM 1403 N N . CYS B 1 45 ? 16.688 -9.68 -5.617 1 96.88 45 CYS B N 1
ATOM 1404 C CA . CYS B 1 45 ? 15.742 -10.547 -4.926 1 96.88 45 CYS B CA 1
ATOM 1405 C C . CYS B 1 45 ? 15.789 -11.961 -5.488 1 96.88 45 CYS B C 1
ATOM 1407 O O . CYS B 1 45 ? 15.758 -12.938 -4.734 1 96.88 45 CYS B O 1
ATOM 1409 N N . GLN B 1 46 ? 15.922 -12.062 -6.77 1 96.25 46 GLN B N 1
ATOM 1410 C CA . GLN B 1 46 ? 16 -13.367 -7.426 1 96.25 46 GLN B CA 1
ATOM 1411 C C . GLN B 1 46 ? 17.234 -14.133 -6.98 1 96.25 46 GLN B C 1
ATOM 1413 O O . GLN B 1 46 ? 17.172 -15.328 -6.684 1 96.25 46 GLN B O 1
ATOM 1418 N N . LYS B 1 47 ? 18.266 -13.422 -6.918 1 95.38 47 LYS B N 1
ATOM 1419 C CA . LYS B 1 47 ? 19.516 -14.039 -6.523 1 95.38 47 LYS B CA 1
ATOM 1420 C C . LYS B 1 47 ? 19.438 -14.586 -5.102 1 95.38 47 LYS B C 1
ATOM 1422 O O . LYS B 1 47 ? 19.953 -15.672 -4.816 1 95.38 47 LYS B O 1
ATOM 1427 N N . LEU B 1 48 ? 18.844 -13.906 -4.266 1 94.94 48 LEU B N 1
ATOM 1428 C CA . LEU B 1 48 ? 18.703 -14.312 -2.873 1 94.94 48 LEU B CA 1
ATOM 1429 C C . LEU B 1 48 ? 17.875 -15.586 -2.754 1 94.94 48 LEU B C 1
ATOM 1431 O O . LEU B 1 48 ? 18.141 -16.438 -1.905 1 94.94 48 LEU B O 1
ATOM 1435 N N . LEU B 1 49 ? 16.922 -15.742 -3.629 1 94.5 49 LEU B N 1
ATOM 1436 C CA . LEU B 1 49 ? 16.016 -16.875 -3.57 1 94.5 49 LEU B CA 1
ATOM 1437 C C . LEU B 1 49 ? 16.594 -18.078 -4.316 1 94.5 49 LEU B C 1
ATOM 1439 O O . LEU B 1 49 ? 16.375 -19.234 -3.914 1 94.5 49 LEU B O 1
ATOM 1443 N N . GLU B 1 50 ? 17.219 -17.875 -5.355 1 89.19 50 GLU B N 1
ATOM 1444 C CA . GLU B 1 50 ? 17.719 -18.938 -6.227 1 89.19 50 GLU B CA 1
ATOM 1445 C C . GLU B 1 50 ? 19.047 -19.469 -5.73 1 89.19 50 GLU B C 1
ATOM 1447 O O . GLU B 1 50 ? 19.422 -20.609 -6.027 1 89.19 50 GLU B O 1
ATOM 1452 N N . GLY B 1 51 ? 19.828 -18.688 -5.094 1 82.19 51 GLY B N 1
ATOM 1453 C CA . GLY B 1 51 ? 21.172 -19.094 -4.672 1 82.19 51 GLY B CA 1
ATOM 1454 C C . GLY B 1 51 ? 21.156 -20.156 -3.59 1 82.19 51 GLY B C 1
ATOM 1455 O O . GLY B 1 51 ? 22.203 -20.656 -3.197 1 82.19 51 GLY B O 1
ATOM 1456 N N . GLY B 1 52 ? 20 -20.578 -3.238 1 75.31 52 GLY B N 1
ATOM 1457 C CA . GLY B 1 52 ? 19.891 -21.688 -2.314 1 75.31 52 GLY B CA 1
ATOM 1458 C C . GLY B 1 52 ? 20.016 -21.281 -0.86 1 75.31 52 GLY B C 1
ATOM 1459 O O . GLY B 1 52 ? 19.781 -22.078 0.044 1 75.31 52 GLY B O 1
ATOM 1460 N N . GLY B 1 53 ? 20.359 -20.125 -0.634 1 79.75 53 GLY B N 1
ATOM 1461 C CA . GLY B 1 53 ? 20.609 -19.719 0.736 1 79.75 53 GLY B CA 1
ATOM 1462 C C . GLY B 1 53 ? 19.359 -19.281 1.477 1 79.75 53 GLY B C 1
ATOM 1463 O O . GLY B 1 53 ? 19.328 -19.312 2.709 1 79.75 53 GLY B O 1
ATOM 1464 N N . HIS B 1 54 ? 18.328 -18.938 0.804 1 90.94 54 HIS B N 1
ATOM 1465 C CA . HIS B 1 54 ? 17.125 -18.453 1.463 1 90.94 54 HIS B CA 1
ATOM 1466 C C . HIS B 1 54 ? 15.859 -19.031 0.823 1 90.94 54 HIS B C 1
ATOM 1468 O O . HIS B 1 54 ? 15.688 -18.953 -0.396 1 90.94 54 HIS B O 1
ATOM 1474 N N . ARG B 1 55 ? 15.078 -19.578 1.588 1 93.31 55 ARG B N 1
ATOM 1475 C CA . ARG B 1 55 ? 13.781 -20.062 1.112 1 93.31 55 ARG B CA 1
ATOM 1476 C C . ARG B 1 55 ? 12.727 -18.953 1.198 1 93.31 55 ARG B C 1
ATOM 1478 O O . ARG B 1 55 ? 11.594 -19.141 0.759 1 93.31 55 ARG B O 1
ATOM 1485 N N . GLU B 1 56 ? 13.141 -17.891 1.858 1 95.94 56 GLU B N 1
ATOM 1486 C CA . GLU B 1 56 ? 12.227 -16.75 2.025 1 95.94 56 GLU B CA 1
ATOM 1487 C C . GLU B 1 56 ? 12.992 -15.43 2.066 1 95.94 56 GLU B C 1
ATOM 1489 O O . GLU B 1 56 ? 14.109 -15.367 2.582 1 95.94 56 GLU B O 1
ATOM 1494 N N . ILE B 1 57 ? 12.375 -14.477 1.491 1 96.81 57 ILE B N 1
ATOM 1495 C CA . ILE B 1 57 ? 1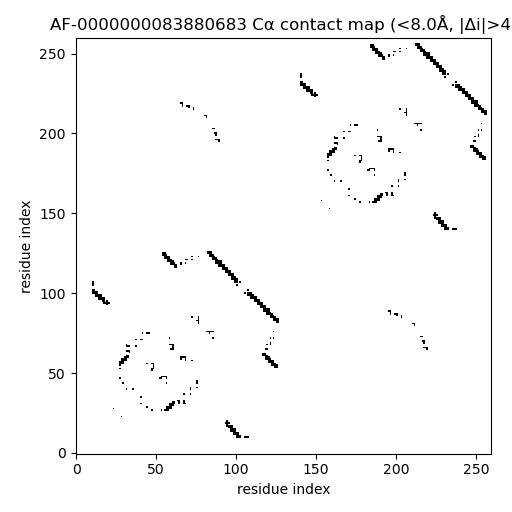2.867 -13.117 1.661 1 96.81 57 ILE B CA 1
ATOM 1496 C C . ILE B 1 57 ? 11.719 -12.195 2.049 1 96.81 57 ILE B C 1
ATOM 1498 O O . ILE B 1 57 ? 10.547 -12.547 1.876 1 96.81 57 ILE B O 1
ATOM 1502 N N . CYS B 1 58 ? 12.07 -11.078 2.617 1 97.38 58 CYS B N 1
ATOM 1503 C CA . CYS B 1 58 ? 11.094 -10.047 2.934 1 97.38 58 CYS B CA 1
ATOM 1504 C C . CYS B 1 58 ? 11.414 -8.75 2.203 1 97.38 58 CYS B C 1
ATOM 1506 O O . CYS B 1 58 ? 12.484 -8.164 2.406 1 97.38 58 CYS B O 1
ATOM 1508 N N . VAL B 1 59 ? 10.5 -8.328 1.407 1 97.19 59 VAL B N 1
ATOM 1509 C CA . VAL B 1 59 ? 10.656 -7.105 0.632 1 97.19 59 VAL B CA 1
ATOM 1510 C C . VAL B 1 59 ? 9.938 -5.957 1.326 1 97.19 59 VAL B C 1
ATOM 1512 O O . VAL B 1 59 ? 8.727 -6.027 1.562 1 97.19 59 VAL B O 1
ATOM 1515 N N . HIS B 1 60 ? 10.656 -4.926 1.622 1 96.69 60 HIS B N 1
ATOM 1516 C CA . HIS B 1 60 ? 10.109 -3.771 2.328 1 96.69 60 HIS B CA 1
ATOM 1517 C C . HIS B 1 60 ? 10.078 -2.539 1.431 1 96.69 60 HIS B C 1
ATOM 1519 O O . HIS B 1 60 ? 11.047 -2.256 0.725 1 96.69 60 HIS B O 1
ATOM 1525 N N . GLY B 1 61 ? 8.953 -1.83 1.469 1 96 61 GLY B N 1
ATOM 1526 C CA . GLY B 1 61 ? 8.812 -0.561 0.774 1 96 61 GLY B CA 1
ATOM 1527 C C . GLY B 1 61 ? 8.148 0.509 1.619 1 96 61 GLY B C 1
ATOM 1528 O O . GLY B 1 61 ? 7.156 0.241 2.307 1 96 61 GLY B O 1
ATOM 1529 N N . LEU B 1 62 ? 8.648 1.733 1.491 1 93.75 62 LEU B N 1
ATOM 1530 C CA . LEU B 1 62 ? 8.07 2.869 2.201 1 93.75 62 LEU B CA 1
ATOM 1531 C C . LEU B 1 62 ? 7.496 3.889 1.222 1 93.75 62 LEU B C 1
ATOM 1533 O O . LEU B 1 62 ? 8.117 4.195 0.203 1 93.75 62 LEU B O 1
ATOM 1537 N N . GLY B 1 63 ? 6.301 4.391 1.594 1 91.75 63 GLY B N 1
ATOM 1538 C CA . GLY B 1 63 ? 5.711 5.43 0.769 1 91.75 63 GLY B CA 1
ATOM 1539 C C . GLY B 1 63 ? 5.648 5.062 -0.702 1 91.75 63 GLY B C 1
ATOM 1540 O O . GLY B 1 63 ? 5.082 4.031 -1.066 1 91.75 63 GLY B O 1
ATOM 1541 N N . LEU B 1 64 ? 6.367 5.887 -1.476 1 92.88 64 LEU B N 1
ATOM 1542 C CA . LEU B 1 64 ? 6.367 5.711 -2.924 1 92.88 64 LEU B CA 1
ATOM 1543 C C . LEU B 1 64 ? 6.941 4.355 -3.311 1 92.88 64 LEU B C 1
ATOM 1545 O O . LEU B 1 64 ? 6.621 3.818 -4.375 1 92.88 64 LEU B O 1
ATOM 1549 N N . ALA B 1 65 ? 7.719 3.826 -2.518 1 96.19 65 ALA B N 1
ATOM 1550 C CA . ALA B 1 65 ? 8.383 2.566 -2.842 1 96.19 65 ALA B CA 1
ATOM 1551 C C . ALA B 1 65 ? 7.453 1.381 -2.619 1 96.19 65 ALA B C 1
ATOM 1553 O O . ALA B 1 65 ? 7.773 0.249 -2.99 1 96.19 65 ALA B O 1
ATOM 1554 N N . ILE B 1 66 ? 6.32 1.614 -2 1 96.69 66 ILE B N 1
ATOM 1555 C CA . ILE B 1 66 ? 5.336 0.559 -1.786 1 96.69 66 ILE B CA 1
ATOM 1556 C C . ILE B 1 66 ? 4.949 -0.065 -3.125 1 96.69 66 ILE B C 1
ATOM 1558 O O . ILE B 1 66 ? 4.926 -1.291 -3.262 1 96.69 66 ILE B O 1
ATOM 1562 N N . ASN B 1 67 ? 4.66 0.738 -4.062 1 97 67 ASN B N 1
ATOM 1563 C CA . ASN B 1 67 ? 4.281 0.231 -5.379 1 97 67 ASN B CA 1
ATOM 1564 C C . ASN B 1 67 ? 5.387 -0.631 -5.984 1 97 67 ASN B C 1
ATOM 1566 O O . ASN B 1 67 ? 5.113 -1.695 -6.543 1 97 67 ASN B O 1
ATOM 1570 N N . ARG B 1 68 ? 6.555 -0.129 -5.848 1 97.19 68 ARG B N 1
ATOM 1571 C CA . ARG B 1 68 ? 7.688 -0.877 -6.383 1 97.19 68 ARG B CA 1
ATOM 1572 C C . ARG B 1 68 ? 7.855 -2.209 -5.656 1 97.19 68 ARG B C 1
ATOM 1574 O O . ARG B 1 68 ? 8.109 -3.236 -6.289 1 97.19 68 ARG B O 1
ATOM 1581 N N . ALA B 1 69 ? 7.75 -2.211 -4.375 1 97.94 69 ALA B N 1
ATOM 1582 C CA . ALA B 1 69 ? 7.852 -3.434 -3.578 1 97.94 69 ALA B CA 1
ATOM 1583 C C . ALA B 1 69 ? 6.812 -4.461 -4.016 1 97.94 69 ALA B C 1
ATOM 1585 O O . ALA B 1 69 ? 7.129 -5.645 -4.176 1 97.94 69 ALA B O 1
ATOM 1586 N N . ILE B 1 70 ? 5.637 -4.016 -4.234 1 97.94 70 ILE B N 1
ATOM 1587 C CA . ILE B 1 70 ? 4.543 -4.883 -4.652 1 97.94 70 ILE B CA 1
ATOM 1588 C C . ILE B 1 70 ? 4.867 -5.508 -6.008 1 97.94 70 ILE B C 1
ATOM 1590 O O . ILE B 1 70 ? 4.734 -6.719 -6.191 1 97.94 70 ILE B O 1
ATOM 1594 N N . ASN B 1 71 ? 5.324 -4.758 -6.891 1 97.31 71 ASN B N 1
ATOM 1595 C CA . ASN B 1 71 ? 5.57 -5.246 -8.242 1 97.31 71 ASN B CA 1
ATOM 1596 C C . ASN B 1 71 ? 6.77 -6.191 -8.289 1 97.31 71 ASN B C 1
ATOM 1598 O O . ASN B 1 71 ? 6.785 -7.141 -9.078 1 97.31 71 ASN B O 1
ATOM 1602 N N . ILE B 1 72 ? 7.742 -5.906 -7.492 1 98.25 72 ILE B N 1
ATOM 1603 C CA . ILE B 1 72 ? 8.859 -6.84 -7.379 1 98.25 72 ILE B CA 1
ATOM 1604 C C . ILE B 1 72 ? 8.352 -8.195 -6.879 1 98.25 72 ILE B C 1
ATOM 1606 O O . ILE B 1 72 ? 8.656 -9.234 -7.461 1 98.25 72 ILE B O 1
ATOM 1610 N N . ALA B 1 73 ? 7.578 -8.164 -5.828 1 98 73 ALA B N 1
ATOM 1611 C CA . ALA B 1 73 ? 7.047 -9.398 -5.25 1 98 73 ALA B CA 1
ATOM 1612 C C . ALA B 1 73 ? 6.184 -10.148 -6.258 1 98 73 ALA B C 1
ATOM 1614 O O . ALA B 1 73 ? 6.301 -11.367 -6.398 1 98 73 ALA B O 1
ATOM 1615 N N . LEU B 1 74 ? 5.352 -9.391 -6.938 1 96.5 74 LEU B N 1
ATOM 1616 C CA . LEU B 1 74 ? 4.465 -10 -7.918 1 96.5 74 LEU B CA 1
ATOM 1617 C C . LEU B 1 74 ? 5.258 -10.617 -9.062 1 96.5 74 LEU B C 1
ATOM 1619 O O . LEU B 1 74 ? 4.93 -11.711 -9.539 1 96.5 74 LEU B O 1
ATOM 1623 N N . GLN B 1 75 ? 6.281 -9.961 -9.492 1 96.38 75 GLN B N 1
ATOM 1624 C CA . GLN B 1 75 ? 7.102 -10.484 -10.586 1 96.38 75 GLN B CA 1
ATOM 1625 C C . GLN B 1 75 ? 7.875 -11.727 -10.148 1 96.38 75 GLN B C 1
ATOM 1627 O O . GLN B 1 75 ? 8.023 -12.672 -10.922 1 96.38 75 GLN B O 1
ATOM 1632 N N . LEU B 1 76 ? 8.391 -11.688 -8.945 1 96.5 76 LEU B N 1
ATOM 1633 C CA . LEU B 1 76 ? 9.055 -12.875 -8.414 1 96.5 76 LEU B CA 1
ATOM 1634 C C . LEU B 1 76 ? 8.117 -14.078 -8.414 1 96.5 76 LEU B C 1
ATOM 1636 O O . LEU B 1 76 ? 8.508 -15.172 -8.828 1 96.5 76 LEU B O 1
ATOM 1640 N N . GLN B 1 77 ? 6.949 -13.883 -7.977 1 94.94 77 GLN B N 1
ATOM 1641 C CA . GLN B 1 77 ? 5.949 -14.945 -7.938 1 94.94 77 GLN B CA 1
ATOM 1642 C C . GLN B 1 77 ? 5.625 -15.445 -9.344 1 94.94 77 GLN B C 1
ATOM 1644 O O . GLN B 1 77 ? 5.578 -16.656 -9.586 1 94.94 77 GLN B O 1
ATOM 1649 N N . ALA B 1 78 ? 5.371 -14.539 -10.242 1 91.56 78 ALA B N 1
ATOM 1650 C CA . ALA B 1 78 ? 5.023 -14.891 -11.609 1 91.56 78 ALA B CA 1
ATOM 1651 C C . ALA B 1 78 ? 6.145 -15.695 -12.266 1 91.56 78 ALA B C 1
ATOM 1653 O O . ALA B 1 78 ? 5.883 -16.688 -12.961 1 91.56 78 ALA B O 1
ATOM 1654 N N . SER B 1 79 ? 7.32 -15.281 -12.016 1 92.75 79 SER B N 1
ATOM 1655 C CA . SER B 1 79 ? 8.477 -15.922 -12.633 1 92.75 79 SER B CA 1
ATOM 1656 C C . SER B 1 79 ? 8.688 -17.328 -12.086 1 92.75 79 SER B C 1
ATOM 1658 O O . SER B 1 79 ? 9.344 -18.156 -12.727 1 92.75 79 SER B O 1
ATOM 1660 N N . SER B 1 80 ? 8.156 -17.578 -10.961 1 91.56 80 SER B N 1
ATOM 1661 C CA . SER B 1 80 ? 8.328 -18.891 -10.328 1 91.56 80 SER B CA 1
ATOM 1662 C C . SER B 1 80 ? 7.234 -19.859 -10.766 1 91.56 80 SER B C 1
ATOM 1664 O O . SER B 1 80 ? 7.219 -21.016 -10.336 1 91.56 80 SER B O 1
ATOM 1666 N N . GLN B 1 81 ? 6.344 -19.344 -11.594 1 86.31 81 GLN B N 1
ATOM 1667 C CA . GLN B 1 81 ? 5.215 -20.125 -12.07 1 86.31 81 GLN B CA 1
ATOM 1668 C C . GLN B 1 81 ? 4.41 -20.688 -10.898 1 86.31 81 GLN B C 1
ATOM 1670 O O . GLN B 1 81 ? 4.047 -21.875 -10.898 1 86.31 81 GLN B O 1
ATOM 1675 N N . GLY B 1 82 ? 4.305 -19.938 -9.883 1 82.06 82 GLY B N 1
ATOM 1676 C CA . GLY B 1 82 ? 3.424 -20.297 -8.781 1 82.06 82 GLY B CA 1
ATOM 1677 C C . GLY B 1 82 ? 4.145 -21 -7.648 1 82.06 82 GLY B C 1
ATOM 1678 O O . GLY B 1 82 ? 3.535 -21.328 -6.633 1 82.06 82 GLY B O 1
ATOM 1679 N N . ALA B 1 83 ? 5.422 -21.266 -7.754 1 89.81 83 ALA B N 1
ATOM 1680 C CA . ALA B 1 83 ? 6.168 -21.938 -6.695 1 89.81 83 ALA B CA 1
ATOM 1681 C C . ALA B 1 83 ? 6.285 -21.062 -5.457 1 89.81 83 ALA B C 1
ATOM 1683 O O . ALA B 1 83 ? 6.246 -21.547 -4.328 1 89.81 83 ALA B O 1
ATOM 1684 N N . LEU B 1 84 ? 6.379 -19.844 -5.715 1 94.25 84 LEU B N 1
ATOM 1685 C CA . LEU B 1 84 ? 6.516 -18.891 -4.613 1 94.25 84 LEU B CA 1
ATOM 1686 C C . LEU B 1 84 ? 5.148 -18.391 -4.156 1 94.25 84 LEU B C 1
ATOM 1688 O O . LEU B 1 84 ? 4.27 -18.141 -4.98 1 94.25 84 LEU B O 1
ATOM 1692 N N . GLN B 1 85 ? 5.039 -18.156 -2.891 1 94.75 85 GLN B N 1
ATOM 1693 C CA . GLN B 1 85 ? 3.855 -17.547 -2.295 1 94.75 85 GLN B CA 1
ATOM 1694 C C . GLN B 1 85 ? 4.188 -16.188 -1.679 1 94.75 85 GLN B C 1
ATOM 1696 O O . GLN B 1 85 ? 5.352 -15.906 -1.391 1 94.75 85 GLN B O 1
ATOM 1701 N N . LEU B 1 86 ? 3.098 -15.406 -1.549 1 96.88 86 LEU B N 1
ATOM 1702 C CA . LEU B 1 86 ? 3.26 -14.062 -0.998 1 96.88 86 LEU B CA 1
ATOM 1703 C C . LEU B 1 86 ? 2.414 -13.891 0.259 1 96.88 86 LEU B C 1
ATOM 1705 O O . LEU B 1 86 ? 1.302 -14.414 0.343 1 96.88 86 LEU B O 1
ATOM 1709 N N . ALA B 1 87 ? 2.928 -13.266 1.227 1 96.88 87 ALA B N 1
ATOM 1710 C CA . ALA B 1 87 ? 2.223 -12.758 2.4 1 96.88 87 ALA B CA 1
ATOM 1711 C C . ALA B 1 87 ? 2.584 -11.297 2.666 1 96.88 87 ALA B C 1
ATOM 1713 O O . ALA B 1 87 ? 3.762 -10.961 2.807 1 96.88 87 ALA B O 1
ATOM 1714 N N . ALA B 1 88 ? 1.529 -10.469 2.793 1 97.25 88 ALA B N 1
ATOM 1715 C CA . ALA B 1 88 ? 1.824 -9.039 2.871 1 97.25 88 ALA B CA 1
ATOM 1716 C C . ALA B 1 88 ? 1.184 -8.414 4.109 1 97.25 88 ALA B C 1
ATOM 1718 O O . ALA B 1 88 ? 0.069 -8.781 4.488 1 97.25 88 ALA B O 1
ATOM 1719 N N . ASN B 1 89 ? 1.902 -7.461 4.695 1 96.62 89 ASN B N 1
ATOM 1720 C CA . ASN B 1 89 ? 1.413 -6.637 5.793 1 96.62 89 ASN B CA 1
ATOM 1721 C C . ASN B 1 89 ? 1.85 -5.184 5.641 1 96.62 89 ASN B C 1
ATOM 1723 O O . ASN B 1 89 ? 2.916 -4.902 5.094 1 96.62 89 ASN B O 1
ATOM 1727 N N . THR B 1 90 ? 0.955 -4.332 6.137 1 95.88 90 THR B N 1
ATOM 1728 C CA . THR B 1 90 ? 1.312 -2.918 6.098 1 95.88 90 THR B CA 1
ATOM 1729 C C . THR B 1 90 ? 1.47 -2.361 7.508 1 95.88 90 THR B C 1
ATOM 1731 O O . THR B 1 90 ? 0.903 -2.902 8.461 1 95.88 90 THR B O 1
ATOM 1734 N N . SER B 1 91 ? 2.309 -1.442 7.641 1 93.69 91 SER B N 1
ATOM 1735 C CA . SER B 1 91 ? 2.502 -0.753 8.914 1 93.69 91 SER B CA 1
ATOM 1736 C C . SER B 1 91 ? 2.693 0.746 8.703 1 93.69 91 SER B C 1
ATOM 1738 O O . SER B 1 91 ? 2.729 1.221 7.566 1 93.69 91 SER B O 1
ATOM 1740 N N . THR B 1 92 ? 2.633 1.449 9.828 1 91.81 92 THR B N 1
ATOM 1741 C CA . THR B 1 92 ? 2.947 2.873 9.828 1 91.81 92 THR B CA 1
ATOM 1742 C C . THR B 1 92 ? 4.301 3.131 10.477 1 91.81 92 THR B C 1
ATOM 1744 O O . THR B 1 92 ? 4.594 2.59 11.547 1 91.81 92 THR B O 1
ATOM 1747 N N . VAL B 1 93 ? 5.09 3.916 9.781 1 91.06 93 VAL B N 1
ATOM 1748 C CA . VAL B 1 93 ? 6.414 4.262 10.297 1 91.06 93 VAL B CA 1
ATOM 1749 C C . VAL B 1 93 ? 6.496 5.77 10.531 1 91.06 93 VAL B C 1
ATOM 1751 O O . VAL B 1 93 ? 6.105 6.562 9.672 1 91.06 93 VAL B O 1
ATOM 1754 N N . GLU B 1 94 ? 7.059 6.074 11.68 1 90.56 94 GLU B N 1
ATOM 1755 C CA . GLU B 1 94 ? 7.293 7.488 11.961 1 90.56 94 GLU B CA 1
ATOM 1756 C C . GLU B 1 94 ? 8.688 7.918 11.516 1 90.56 94 GLU B C 1
ATOM 1758 O O . GLU B 1 94 ? 9.688 7.324 11.914 1 90.56 94 GLU B O 1
ATOM 1763 N N . LEU B 1 95 ? 8.719 8.875 10.68 1 91.75 95 LEU B N 1
ATOM 1764 C CA . LEU B 1 95 ? 9.984 9.398 10.18 1 91.75 95 LEU B CA 1
ATOM 1765 C C . LEU B 1 95 ? 10.227 10.82 10.688 1 91.75 95 LEU B C 1
ATOM 1767 O O . LEU B 1 95 ? 9.281 11.562 10.945 1 91.75 95 LEU B O 1
ATOM 1771 N N . VAL B 1 96 ? 11.453 11.141 10.867 1 91.88 96 VAL B N 1
ATOM 1772 C CA . VAL B 1 96 ? 11.828 12.461 11.375 1 91.88 96 VAL B CA 1
ATOM 1773 C C . VAL B 1 96 ? 12.578 13.234 10.297 1 91.88 96 VAL B C 1
ATOM 1775 O O . VAL B 1 96 ? 13.461 12.695 9.625 1 91.88 96 VAL B O 1
ATOM 1778 N N . ASP B 1 97 ? 12.156 14.438 10.086 1 91.44 97 ASP B N 1
ATOM 1779 C CA . ASP B 1 97 ? 12.844 15.352 9.18 1 91.44 97 ASP B CA 1
ATOM 1780 C C . ASP B 1 97 ? 13.445 16.531 9.938 1 91.44 97 ASP B C 1
ATOM 1782 O O . ASP B 1 97 ? 12.836 17.047 10.875 1 91.44 97 ASP B O 1
ATOM 1786 N N . ASP B 1 98 ? 14.648 16.906 9.516 1 91.81 98 ASP B N 1
ATOM 1787 C CA . ASP B 1 98 ? 15.305 18.078 10.086 1 91.81 98 ASP B CA 1
ATOM 1788 C C . ASP B 1 98 ? 15.055 19.328 9.242 1 91.81 98 ASP B C 1
ATOM 1790 O O . ASP B 1 98 ? 15.117 19.266 8.016 1 91.81 98 ASP B O 1
ATOM 1794 N N . LEU B 1 99 ? 14.617 20.391 9.922 1 89.88 99 LEU B N 1
ATOM 1795 C CA . LEU B 1 99 ? 14.484 21.703 9.289 1 89.88 99 LEU B CA 1
ATOM 1796 C C . LEU B 1 99 ? 15.633 22.625 9.688 1 89.88 99 LEU B C 1
ATOM 1798 O O . LEU B 1 99 ? 15.719 23.031 10.844 1 89.88 99 LEU B O 1
ATOM 1802 N N . GLU B 1 100 ? 16.391 22.938 8.766 1 88.38 100 GLU B N 1
ATOM 1803 C CA . GLU B 1 100 ? 17.531 23.812 9.016 1 88.38 100 GLU B CA 1
ATOM 1804 C C . GLU B 1 100 ? 17.375 25.141 8.289 1 88.38 100 GLU B C 1
ATOM 1806 O O . GLU B 1 100 ? 17.031 25.172 7.109 1 88.38 100 GLU B O 1
ATOM 1811 N N . PRO B 1 101 ? 17.594 26.219 9.031 1 86.38 101 PRO B N 1
ATOM 1812 C CA . PRO B 1 101 ? 17.547 27.5 8.328 1 86.38 101 PRO B CA 1
ATOM 1813 C C . PRO B 1 101 ? 18.516 27.578 7.156 1 86.38 101 PRO B C 1
ATOM 1815 O O . PRO B 1 101 ? 19.641 27.062 7.25 1 86.38 101 PRO B O 1
ATOM 1818 N N . GLU B 1 102 ? 17.953 28.062 6.043 1 83.44 102 GLU B N 1
ATOM 1819 C CA . GLU B 1 102 ? 18.781 28.141 4.848 1 83.44 102 GLU B CA 1
ATOM 1820 C C . GLU B 1 102 ? 19.969 29.094 5.062 1 83.44 102 GLU B C 1
ATOM 1822 O O . GLU B 1 102 ? 21.078 28.828 4.586 1 83.44 102 GLU B O 1
ATOM 1827 N N . ASP B 1 103 ? 19.609 30.219 5.637 1 80.31 103 ASP B N 1
ATOM 1828 C CA . ASP B 1 103 ? 20.656 31.172 5.957 1 80.31 103 ASP B CA 1
ATOM 1829 C C . ASP B 1 103 ? 21.109 31.047 7.41 1 80.31 103 ASP B C 1
ATOM 1831 O O . ASP B 1 103 ? 20.344 31.359 8.328 1 80.31 103 ASP B O 1
ATOM 1835 N N . PRO B 1 104 ? 22.281 30.562 7.641 1 74.06 104 PRO B N 1
ATOM 1836 C CA . PRO B 1 104 ? 22.781 30.344 9.008 1 74.06 104 PRO B CA 1
ATOM 1837 C C . PRO B 1 104 ? 22.828 31.641 9.82 1 74.06 104 PRO B C 1
ATOM 1839 O O . PRO B 1 104 ? 22.812 31.594 11.055 1 74.06 104 PRO B O 1
ATOM 1842 N N . ASP B 1 105 ? 22.891 32.656 9.008 1 76.12 105 ASP B N 1
ATOM 1843 C CA . ASP B 1 105 ? 23 33.938 9.695 1 76.12 105 ASP B CA 1
ATOM 1844 C C . ASP B 1 105 ? 21.625 34.406 10.164 1 76.12 105 ASP B C 1
ATOM 1846 O O . ASP B 1 105 ? 21.516 35.375 10.922 1 76.12 105 ASP B O 1
ATOM 1850 N N . GLU B 1 106 ? 20.766 33.719 9.555 1 69 106 GLU B N 1
ATOM 1851 C CA . GLU B 1 106 ? 19.406 34.062 9.977 1 69 106 GLU B CA 1
ATOM 1852 C C . GLU B 1 106 ? 19.047 33.375 11.289 1 69 106 GLU B C 1
ATOM 1854 O O . GLU B 1 106 ? 19.547 32.281 11.594 1 69 106 GLU B O 1
ATOM 1859 N N . ALA B 1 107 ? 18.391 34.188 12.109 1 71.06 107 ALA B N 1
ATOM 1860 C CA . ALA B 1 107 ? 18.031 33.781 13.469 1 71.06 107 ALA B CA 1
ATOM 1861 C C . ALA B 1 107 ? 17.141 32.531 13.461 1 71.06 107 ALA B C 1
ATOM 1863 O O . ALA B 1 107 ? 16.547 32.156 14.484 1 71.06 107 ALA B O 1
ATOM 1864 N N . GLY B 1 108 ? 17.141 31.859 12.359 1 76.12 108 GLY B N 1
ATOM 1865 C CA . GLY B 1 108 ? 16.25 30.719 12.414 1 76.12 108 GLY B CA 1
ATOM 1866 C C . GLY B 1 108 ? 16.844 29.547 13.18 1 76.12 108 GLY B C 1
ATOM 1867 O O . GLY B 1 108 ? 18.062 29.328 13.141 1 76.12 108 GLY B O 1
ATOM 1868 N N . GLU B 1 109 ? 16.109 28.906 14.141 1 85.19 109 GLU B N 1
ATOM 1869 C CA . GLU B 1 109 ? 16.562 27.75 14.906 1 85.19 109 GLU B CA 1
ATOM 1870 C C . GLU B 1 109 ? 16.2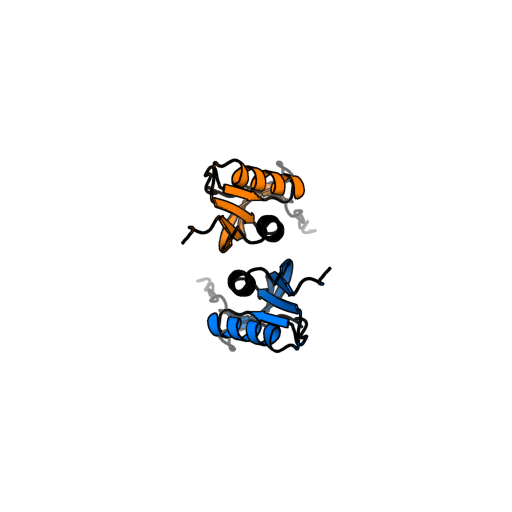03 26.453 14.18 1 85.19 109 GLU B C 1
ATOM 1872 O O . GLU B 1 109 ? 15.125 26.344 13.594 1 85.19 109 GLU B O 1
ATOM 1877 N N . PRO B 1 110 ? 17.281 25.578 14.18 1 87.5 110 PRO B N 1
ATOM 1878 C CA . PRO B 1 110 ? 16.938 24.266 13.633 1 87.5 110 PRO B CA 1
ATOM 1879 C C . PRO B 1 110 ? 15.742 23.625 14.328 1 87.5 110 PRO B C 1
ATOM 1881 O O . PRO B 1 110 ? 15.562 23.797 15.539 1 87.5 110 PRO B O 1
ATOM 1884 N N . MET B 1 111 ? 14.875 23.062 13.477 1 91 111 MET B N 1
ATOM 1885 C CA . MET B 1 111 ? 13.688 22.391 14.008 1 91 111 MET B CA 1
ATOM 1886 C C . MET B 1 111 ? 13.555 20.984 13.422 1 91 111 MET B C 1
ATOM 1888 O O . MET B 1 111 ? 14.258 20.641 12.477 1 91 111 MET B O 1
ATOM 1892 N N . THR B 1 112 ? 12.797 20.125 14.188 1 91.5 112 THR B N 1
ATOM 1893 C CA . THR B 1 112 ? 12.492 18.781 13.703 1 91.5 112 THR B CA 1
ATOM 1894 C C . THR B 1 112 ? 10.992 18.609 13.5 1 91.5 112 THR B C 1
ATOM 1896 O O . THR B 1 112 ? 10.188 19.172 14.25 1 91.5 112 THR B O 1
ATOM 1899 N N . ARG B 1 113 ? 10.695 17.953 12.359 1 90.94 113 ARG B N 1
ATOM 1900 C CA . ARG B 1 113 ? 9.305 17.594 12.062 1 90.94 113 ARG B CA 1
ATOM 1901 C C . ARG B 1 113 ? 9.156 16.094 11.883 1 90.94 113 ARG B C 1
ATOM 1903 O O . ARG B 1 113 ? 10.008 15.438 11.281 1 90.94 113 ARG B O 1
ATOM 1910 N N . THR B 1 114 ? 8.086 15.555 12.461 1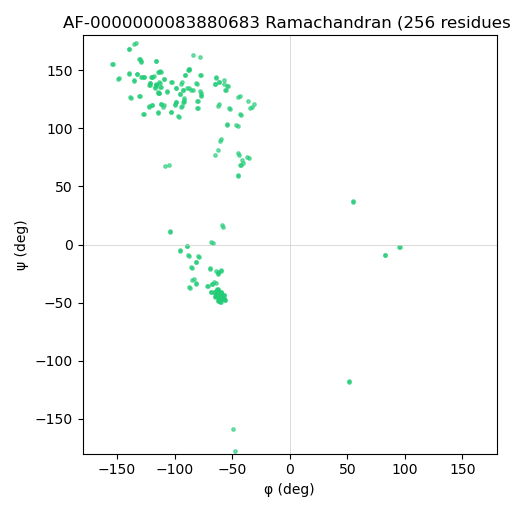 91.44 114 THR B N 1
ATOM 1911 C CA . THR B 1 114 ? 7.82 14.125 12.305 1 91.44 114 THR B CA 1
ATOM 1912 C C . THR B 1 114 ? 6.711 13.891 11.289 1 91.44 114 THR B C 1
ATOM 1914 O O . THR B 1 114 ? 5.832 14.734 11.109 1 91.44 114 THR B O 1
ATOM 1917 N N . ARG B 1 115 ? 6.941 12.859 10.5 1 87.75 115 ARG B N 1
ATOM 1918 C CA . ARG B 1 115 ? 5.891 12.438 9.578 1 87.75 115 ARG B CA 1
ATOM 1919 C C . ARG B 1 115 ? 5.625 10.945 9.695 1 87.75 115 ARG B C 1
ATOM 1921 O O . ARG B 1 115 ? 6.547 10.156 9.93 1 87.75 115 ARG B O 1
ATOM 1928 N N . ASN B 1 116 ? 4.32 10.633 9.531 1 88.88 116 ASN B N 1
ATOM 1929 C CA . ASN B 1 116 ? 3.926 9.234 9.445 1 88.88 116 ASN B CA 1
ATOM 1930 C C . ASN B 1 116 ? 3.904 8.75 7.996 1 88.88 116 ASN B C 1
ATOM 1932 O O . ASN B 1 116 ? 3.35 9.414 7.121 1 88.88 116 ASN B O 1
ATOM 1936 N N . ASN B 1 117 ? 4.645 7.641 7.793 1 90.19 117 ASN B N 1
ATOM 1937 C CA . ASN B 1 117 ? 4.676 7.039 6.465 1 90.19 117 ASN B CA 1
ATOM 1938 C C . ASN B 1 117 ? 4.145 5.609 6.484 1 90.19 117 ASN B C 1
ATOM 1940 O O . ASN B 1 117 ? 4.328 4.887 7.465 1 90.19 117 ASN B O 1
ATOM 1944 N N . SER B 1 118 ? 3.465 5.246 5.418 1 93.31 118 SER B N 1
ATOM 1945 C CA . SER B 1 118 ? 3.037 3.859 5.258 1 93.31 118 SER B CA 1
ATOM 1946 C C . SER B 1 118 ? 4.195 2.975 4.805 1 93.31 118 SER B C 1
ATOM 1948 O O . SER B 1 118 ? 5.074 3.424 4.07 1 93.31 118 SER B O 1
ATOM 1950 N N . ALA B 1 119 ? 4.141 1.761 5.289 1 94.88 119 ALA B N 1
ATOM 1951 C CA . ALA B 1 119 ? 5.117 0.748 4.895 1 94.88 119 ALA B CA 1
ATOM 1952 C C . ALA B 1 119 ? 4.43 -0.564 4.527 1 94.88 119 ALA B C 1
ATOM 1954 O O . ALA B 1 119 ? 3.379 -0.896 5.082 1 94.88 119 ALA B O 1
ATOM 1955 N N . ILE B 1 120 ? 5.039 -1.19 3.604 1 96.62 120 ILE B N 1
ATOM 1956 C CA . ILE B 1 120 ? 4.586 -2.539 3.283 1 96.62 120 ILE B CA 1
ATOM 1957 C C . ILE B 1 120 ? 5.723 -3.535 3.514 1 96.62 120 ILE B C 1
ATOM 1959 O O . ILE B 1 120 ? 6.891 -3.211 3.297 1 96.62 120 ILE B O 1
ATOM 1963 N N . HIS B 1 121 ? 5.367 -4.707 3.98 1 96.69 121 HIS B N 1
ATOM 1964 C CA . HIS B 1 121 ? 6.25 -5.844 4.207 1 96.69 121 HIS B CA 1
ATOM 1965 C C . HIS B 1 121 ? 5.727 -7.098 3.516 1 96.69 121 HIS B C 1
ATOM 1967 O O . HIS B 1 121 ? 4.68 -7.625 3.893 1 96.69 121 HIS B O 1
ATOM 1973 N N . ILE B 1 122 ? 6.449 -7.543 2.502 1 98 122 ILE B N 1
ATOM 1974 C CA . ILE B 1 122 ? 5.98 -8.688 1.73 1 98 122 ILE B CA 1
ATOM 1975 C C . ILE B 1 122 ? 6.941 -9.859 1.914 1 98 122 ILE B C 1
ATOM 1977 O O . ILE B 1 122 ? 8.102 -9.789 1.508 1 98 122 ILE B O 1
ATOM 1981 N N . LYS B 1 123 ? 6.484 -10.875 2.521 1 97.38 123 LYS B N 1
ATOM 1982 C CA . LYS B 1 123 ? 7.223 -12.133 2.562 1 97.38 123 LYS B CA 1
ATOM 1983 C C . LYS B 1 123 ? 7.039 -12.922 1.268 1 97.38 123 LYS B C 1
ATOM 1985 O O . LYS B 1 123 ? 5.914 -13.117 0.81 1 97.38 123 LYS B O 1
ATOM 1990 N N . VAL B 1 124 ? 8.07 -13.227 0.661 1 97.5 124 VAL B N 1
ATOM 1991 C CA . VAL B 1 124 ? 8.117 -14.094 -0.51 1 97.5 124 VAL B CA 1
ATOM 1992 C C . VAL B 1 124 ? 8.812 -15.406 -0.153 1 97.5 124 VAL B C 1
ATOM 1994 O O . VAL B 1 124 ? 9.977 -15.406 0.257 1 97.5 124 VAL B O 1
ATOM 1997 N N . PHE B 1 125 ? 8.031 -16.531 -0.348 1 96.94 125 PHE B N 1
ATOM 1998 C CA . PHE B 1 125 ? 8.617 -17.734 0.237 1 96.94 125 PHE B CA 1
ATOM 1999 C C . PHE B 1 125 ? 8.141 -18.984 -0.495 1 96.94 125 PHE B C 1
ATOM 2001 O O . PHE B 1 125 ? 7.094 -18.969 -1.144 1 96.94 125 PHE B O 1
ATOM 2008 N N . TYR B 1 126 ? 8.93 -20.078 -0.449 1 94.62 126 TYR B N 1
ATOM 2009 C CA . TYR B 1 126 ? 8.531 -21.406 -0.886 1 94.62 126 TYR B CA 1
ATOM 2010 C C . TYR B 1 126 ? 7.699 -22.094 0.181 1 94.62 126 TYR B C 1
ATOM 2012 O O . TYR B 1 126 ? 8.164 -22.297 1.307 1 94.62 126 TYR B O 1
ATOM 2020 N N . PRO B 1 127 ? 6.461 -22.359 -0.271 1 89.62 127 PRO B N 1
ATOM 2021 C CA . PRO B 1 127 ? 5.625 -23.016 0.738 1 89.62 127 PRO B CA 1
ATOM 2022 C C . PRO B 1 127 ? 6.18 -24.359 1.181 1 89.62 127 PRO B C 1
ATOM 2024 O O . PRO B 1 127 ? 6.875 -25.031 0.412 1 89.62 127 PRO B O 1
ATOM 2027 N N . ASP B 1 128 ? 6.082 -24.672 2.576 1 77.5 128 ASP B N 1
ATOM 2028 C CA . ASP B 1 128 ? 6.539 -25.953 3.102 1 77.5 128 ASP B CA 1
ATOM 2029 C C . ASP B 1 128 ? 5.875 -27.125 2.367 1 77.5 128 ASP B C 1
ATOM 2031 O O . ASP B 1 128 ? 4.723 -27.016 1.942 1 77.5 128 ASP B O 1
ATOM 2035 N N . THR B 1 129 ? 6.574 -27.781 1.451 1 61.38 129 THR B N 1
ATOM 2036 C CA . THR B 1 129 ? 6.07 -28.984 0.8 1 61.38 129 THR B CA 1
ATOM 2037 C C . THR B 1 129 ? 5.184 -29.781 1.753 1 61.38 129 THR B C 1
ATOM 2039 O O . THR B 1 129 ? 5.582 -30.078 2.885 1 61.38 129 THR B O 1
ATOM 2042 N N . PRO B 1 130 ? 3.805 -29.969 1.369 1 47.62 130 PRO B N 1
ATOM 2043 C CA . PRO B 1 130 ? 3.203 -31.031 2.184 1 47.62 130 PRO B CA 1
ATOM 2044 C C . PRO B 1 130 ? 3.967 -32.344 2.092 1 47.62 130 PRO B C 1
ATOM 2046 O O . PRO B 1 130 ? 4.648 -32.594 1.096 1 47.62 130 PRO B O 1
#

Sequence (260 aa):
MVENTVEMDPVEYTLRKRLPWKLPKRRNDVYVNMKTDFRAQLARCQKLLEGGGHREICVHGLGLAINRAINIALQLQASSQGALQLAANTSTVELVDDLEPEDPDEAGEPMTRTRNNSAIHIKVFYPDTPMVENTVEMDPVEYTLRKRLPWKLPKRRNDVYVNMKTDFRAQLARCQKLLEGGGHREICVHGLGLAINRAINIALQLQASSQGALQLAANTSTVELVDDLEPEDPDEAGEPMTRTRNNSAIHIKVFYPDTP